Protein AF-A0A2W7NQ55-F1 (afdb_monomer)

pLDDT: mean 85.16, std 18.95, range [34.12, 98.5]

Solvent-accessible surface area (backbone atoms only — not comparable to full-atom values): 11658 Å² total; per-residue (Å²): 137,84,84,81,78,81,74,78,77,77,73,71,72,62,49,57,79,70,36,61,69,56,61,74,74,40,52,75,67,43,48,52,43,50,48,52,55,37,53,57,41,52,52,53,32,25,71,75,51,74,37,85,54,64,45,59,11,50,42,56,38,24,41,53,53,39,53,24,52,75,69,72,51,73,77,60,85,46,53,62,71,58,46,60,59,54,53,72,76,41,58,69,66,53,48,43,27,46,29,41,82,45,73,43,85,91,71,83,42,76,44,69,44,56,25,83,87,14,58,50,51,51,49,38,44,60,52,16,78,81,34,68,68,39,32,51,51,40,53,50,26,65,75,68,65,38,76,61,54,70,61,51,34,46,49,54,42,73,36,88,82,66,55,48,74,38,50,72,50,39,52,53,48,36,53,45,50,70,55,43,63,70,78,78,81,68,77,76,79,88,71,83,78,75,80,80,85,128

Sequence (198 aa):
MITMINTLGCTDHNTFKNDETLNEIFTPNEIHDISTLIDYTDDIVKSKTNQKDINHAYHVYFDILKDSMLANNYIIPISNKMKFNFLKSIDKNTIKEFWHIHHSKNINNEELILNRNGKFLNYIKEIGKSDSIFNDFYHFTIDMGDIYKAGLIIYFSNNDKINFNLAQNRILAMVCIFSISEEIKGQIIESITIPSNH

Secondary structure (DSSP, 8-state):
------------THHHHT-HHHHHHS-HHHHHHHHHHHHHHHHHHHHHH--SSHHHHHHHHHHHHHHHHHTT----SS-HHHHHHHHTTS-HHHHHTTEEEEEETTTTEEEEEE-TTSHHHHHHHHHHTT-HHHHHHHHHHHHHSS--HHHHHHHHHH-TT--TTSHHHHHHHHHHHHH-------------------

Structure (mmCIF, N/CA/C/O backbone):
data_AF-A0A2W7NQ55-F1
#
_entry.id   AF-A0A2W7NQ55-F1
#
loop_
_atom_site.group_PDB
_atom_site.id
_atom_site.type_symbol
_atom_site.label_atom_id
_atom_site.label_alt_id
_atom_site.label_comp_id
_atom_site.label_asym_id
_atom_site.label_entity_id
_atom_site.label_seq_id
_atom_site.pdbx_PDB_ins_code
_atom_site.Cartn_x
_atom_site.Cartn_y
_atom_site.Cartn_z
_atom_site.occupancy
_atom_site.B_iso_or_equiv
_atom_site.auth_seq_id
_atom_site.auth_comp_id
_atom_site.auth_asym_id
_atom_site.auth_atom_id
_atom_site.pdbx_PDB_model_num
ATOM 1 N N . MET A 1 1 ? -23.441 0.899 -37.283 1.00 37.22 1 MET A N 1
ATOM 2 C CA . MET A 1 1 ? -22.948 1.754 -36.185 1.00 37.22 1 MET A CA 1
ATOM 3 C C . MET A 1 1 ? -23.028 0.906 -34.925 1.00 37.22 1 MET A C 1
ATOM 5 O O . MET A 1 1 ? -24.130 0.647 -34.467 1.00 37.22 1 MET A O 1
ATOM 9 N N . ILE A 1 2 ? -21.911 0.309 -34.501 1.00 36.62 2 ILE A N 1
ATOM 10 C CA . ILE A 1 2 ? -21.875 -0.615 -33.356 1.00 36.62 2 ILE A CA 1
ATOM 11 C C . ILE A 1 2 ? -21.480 0.205 -32.133 1.00 36.62 2 ILE A C 1
ATOM 13 O O . ILE A 1 2 ? -20.377 0.743 -32.079 1.00 36.62 2 ILE A O 1
ATOM 17 N N . THR A 1 3 ? -22.398 0.329 -31.183 1.00 34.12 3 THR A N 1
ATOM 18 C CA . THR A 1 3 ? -22.163 0.990 -29.901 1.00 34.12 3 THR A CA 1
ATOM 19 C C . THR A 1 3 ? -21.385 0.026 -29.004 1.00 34.12 3 THR A C 1
ATOM 21 O O . THR A 1 3 ? -21.940 -0.972 -28.549 1.00 34.12 3 THR A O 1
ATOM 24 N N . MET A 1 4 ? -20.095 0.287 -28.771 1.00 42.88 4 MET A N 1
ATOM 25 C CA . MET A 1 4 ? -19.348 -0.387 -27.706 1.00 42.88 4 MET A CA 1
ATOM 26 C C . MET A 1 4 ? -19.817 0.163 -26.360 1.00 42.88 4 MET A C 1
ATOM 28 O O . MET A 1 4 ? -19.600 1.330 -26.040 1.00 42.88 4 MET A O 1
ATOM 32 N N . ILE A 1 5 ? -20.476 -0.689 -25.583 1.00 46.66 5 ILE A N 1
ATOM 33 C CA . ILE A 1 5 ? -20.775 -0.439 -24.178 1.00 46.66 5 ILE A CA 1
ATOM 34 C C . ILE A 1 5 ? -19.490 -0.750 -23.408 1.00 46.66 5 ILE A C 1
ATOM 36 O O . ILE A 1 5 ? -19.135 -1.913 -23.229 1.00 46.66 5 ILE A O 1
ATOM 40 N N . ASN A 1 6 ? -18.777 0.295 -22.985 1.00 39.91 6 ASN A N 1
ATOM 41 C CA . ASN A 1 6 ? -17.721 0.171 -21.986 1.00 39.91 6 ASN A CA 1
ATOM 42 C C . ASN A 1 6 ? -18.386 -0.156 -20.647 1.00 39.91 6 ASN A C 1
ATOM 44 O O . ASN A 1 6 ? -18.923 0.723 -19.974 1.00 39.91 6 ASN A O 1
ATOM 48 N N . THR A 1 7 ? -18.381 -1.430 -20.270 1.00 37.66 7 THR A N 1
ATOM 49 C CA . THR A 1 7 ? -18.672 -1.834 -18.897 1.00 37.66 7 THR A CA 1
ATOM 50 C C . THR A 1 7 ? -17.499 -1.398 -18.027 1.00 37.66 7 THR A C 1
ATOM 52 O O . THR A 1 7 ? -16.442 -2.028 -18.049 1.00 37.66 7 THR A O 1
ATOM 55 N N . LEU A 1 8 ? -17.689 -0.307 -17.282 1.00 46.56 8 LEU A N 1
ATOM 56 C CA . LEU A 1 8 ? -16.946 -0.031 -16.055 1.00 46.56 8 LEU A CA 1
ATOM 57 C C . LEU A 1 8 ? -17.023 -1.300 -15.202 1.00 46.56 8 LEU A C 1
ATOM 59 O O . LEU A 1 8 ? -18.105 -1.690 -14.764 1.00 46.56 8 LEU A O 1
ATOM 63 N N . GLY A 1 9 ? -15.901 -2.001 -15.059 1.00 35.94 9 GLY A N 1
ATOM 64 C CA . GLY A 1 9 ? -15.821 -3.130 -14.149 1.00 35.94 9 GLY A CA 1
ATOM 65 C C . GLY A 1 9 ? -16.026 -2.598 -12.741 1.00 35.94 9 GLY A C 1
ATOM 66 O O . GLY A 1 9 ? -15.184 -1.858 -12.249 1.00 35.94 9 GLY A O 1
ATOM 67 N N . CYS A 1 10 ? -17.147 -2.941 -12.111 1.00 36.81 10 CYS A N 1
ATOM 68 C CA . CYS A 1 10 ? -17.293 -2.777 -10.675 1.00 36.81 10 CYS A CA 1
ATOM 69 C C . CYS A 1 10 ? -16.218 -3.633 -10.001 1.00 36.81 10 CYS A C 1
ATOM 71 O O . CYS A 1 10 ? -16.309 -4.862 -10.011 1.00 36.81 10 CYS A O 1
ATOM 73 N N . THR A 1 11 ? -15.196 -2.995 -9.438 1.00 47.81 11 THR A N 1
ATOM 74 C CA . THR A 1 11 ? -14.368 -3.622 -8.412 1.00 47.81 11 THR A CA 1
ATOM 75 C C . THR A 1 11 ? -15.292 -3.960 -7.244 1.00 47.81 11 THR A C 1
ATOM 77 O O . THR A 1 11 ? -16.165 -3.172 -6.875 1.00 47.81 11 THR A O 1
ATOM 80 N N . ASP A 1 12 ? -15.177 -5.172 -6.714 1.00 48.94 12 ASP A N 1
ATOM 81 C CA . ASP A 1 12 ? -16.072 -5.691 -5.684 1.00 48.94 12 ASP A CA 1
ATOM 82 C C . ASP A 1 12 ? -15.835 -4.921 -4.366 1.00 48.94 12 ASP A C 1
ATOM 84 O O . ASP A 1 12 ? -15.018 -5.309 -3.531 1.00 48.94 12 ASP A O 1
ATOM 88 N N . HIS A 1 13 ? -16.534 -3.792 -4.172 1.00 49.88 13 HIS A N 1
ATOM 89 C CA . HIS A 1 13 ? -16.482 -2.955 -2.956 1.00 49.88 13 HIS A CA 1
ATOM 90 C C . HIS A 1 13 ? -16.817 -3.731 -1.663 1.00 49.88 13 HIS A C 1
ATOM 92 O O . HIS A 1 13 ? -16.694 -3.199 -0.558 1.00 49.88 13 HIS A O 1
ATOM 98 N N . ASN A 1 14 ? -17.239 -4.992 -1.774 1.00 54.53 14 ASN A N 1
ATOM 99 C CA . ASN A 1 14 ? -17.484 -5.887 -0.651 1.00 54.53 14 ASN A CA 1
ATOM 100 C C . ASN A 1 14 ? -16.209 -6.307 0.094 1.00 54.53 14 ASN A C 1
ATOM 102 O O . ASN A 1 14 ? -16.312 -6.690 1.257 1.00 54.53 14 ASN A O 1
ATOM 106 N N . THR A 1 15 ? -15.018 -6.206 -0.513 1.00 60.41 15 THR A N 1
ATOM 107 C CA . THR A 1 15 ? -13.761 -6.591 0.158 1.00 60.41 15 THR A CA 1
ATOM 108 C C . THR A 1 15 ? -13.507 -5.787 1.442 1.00 60.41 15 THR A C 1
ATOM 110 O O . THR A 1 15 ? -13.015 -6.347 2.415 1.00 60.41 15 THR A O 1
ATOM 113 N N . PHE A 1 16 ? -13.883 -4.505 1.481 1.00 66.94 16 PHE A N 1
ATOM 114 C CA . P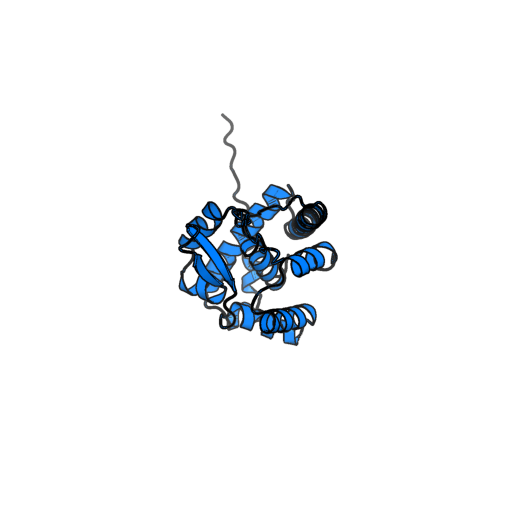HE A 1 16 ? -13.602 -3.611 2.618 1.00 66.94 16 PHE A CA 1
ATOM 115 C C . PHE A 1 16 ? -14.709 -3.591 3.671 1.00 66.94 16 PHE A C 1
ATOM 117 O O . PHE A 1 16 ? -14.446 -3.366 4.849 1.00 66.94 16 PHE A O 1
ATOM 124 N N . LYS A 1 17 ? -15.953 -3.875 3.269 1.00 61.47 17 LYS A N 1
ATOM 125 C CA . LYS A 1 17 ? -17.086 -3.946 4.203 1.00 61.47 17 LYS A CA 1
ATOM 126 C C . LYS A 1 17 ? -16.945 -5.062 5.235 1.00 61.47 17 LYS A C 1
ATOM 128 O O . LYS A 1 17 ? -17.553 -4.967 6.291 1.00 61.47 17 LYS A O 1
ATOM 133 N N . ASN A 1 18 ? -16.154 -6.086 4.927 1.00 73.06 18 ASN A N 1
ATOM 134 C CA . ASN A 1 18 ? -15.992 -7.258 5.779 1.00 73.06 18 ASN A CA 1
ATOM 135 C C . ASN A 1 18 ? -14.707 -7.223 6.624 1.00 73.06 18 ASN A C 1
ATOM 137 O O . ASN A 1 18 ? -14.464 -8.164 7.372 1.00 73.06 18 ASN A O 1
ATOM 141 N N . ASP A 1 19 ? -13.875 -6.181 6.506 1.00 85.88 19 ASP A N 1
ATOM 142 C CA . ASP A 1 19 ? -12.695 -6.016 7.361 1.00 85.88 19 ASP A CA 1
ATOM 143 C C . ASP A 1 19 ? -13.107 -5.321 8.666 1.00 85.88 19 ASP A C 1
ATOM 145 O O . ASP A 1 19 ? -13.301 -4.106 8.708 1.00 85.88 19 ASP A O 1
ATOM 149 N N . GLU A 1 20 ? -13.317 -6.103 9.725 1.00 90.31 20 GLU A N 1
ATOM 150 C CA . GLU A 1 20 ? -13.784 -5.596 11.023 1.00 90.31 20 GLU A CA 1
ATOM 151 C C . GLU A 1 20 ? -12.822 -4.550 11.602 1.00 90.31 20 GLU A C 1
ATOM 153 O O . GLU A 1 20 ? -13.253 -3.454 11.959 1.00 90.31 20 GLU A O 1
ATOM 158 N N . THR A 1 21 ? -11.514 -4.824 11.586 1.00 94.12 21 THR A N 1
ATOM 159 C CA . THR A 1 21 ? -10.480 -3.915 12.100 1.00 94.12 21 THR A CA 1
ATOM 160 C C . THR A 1 21 ? -10.485 -2.573 11.364 1.00 94.12 21 THR A C 1
ATOM 162 O O . THR A 1 21 ? -10.341 -1.515 11.979 1.00 94.12 21 THR A O 1
ATOM 165 N N . LEU A 1 22 ? -10.673 -2.586 10.041 1.00 94.06 22 LEU A N 1
ATOM 166 C CA . LEU A 1 22 ? -10.773 -1.368 9.238 1.00 94.06 22 LEU A CA 1
ATOM 167 C C . LEU A 1 22 ? -12.004 -0.546 9.642 1.00 94.06 22 LEU A C 1
ATOM 169 O O . LEU A 1 22 ? -11.891 0.668 9.819 1.00 94.06 22 LEU A O 1
ATOM 173 N N . ASN A 1 23 ? -13.152 -1.206 9.819 1.00 93.31 23 ASN A N 1
ATOM 174 C CA . ASN A 1 23 ? -14.418 -0.571 10.199 1.00 93.31 23 ASN A CA 1
ATOM 175 C C . ASN A 1 23 ? -14.428 -0.033 11.640 1.00 93.31 23 ASN A C 1
ATOM 177 O O . ASN A 1 23 ? -15.158 0.912 11.931 1.00 93.31 23 ASN A O 1
ATOM 181 N N . GLU A 1 24 ? -13.627 -0.605 12.540 1.00 95.81 24 GLU A N 1
ATOM 182 C CA . GLU A 1 24 ? -13.470 -0.108 13.913 1.00 95.81 24 GLU A CA 1
ATOM 183 C C . GLU A 1 24 ? -12.582 1.139 13.996 1.00 95.81 24 GLU A C 1
ATOM 185 O O . GLU A 1 24 ? -12.797 2.011 14.841 1.00 95.81 24 GLU A O 1
ATOM 190 N N . ILE A 1 25 ? -11.571 1.231 13.131 1.00 97.25 25 ILE A N 1
ATOM 191 C CA . ILE A 1 25 ? -10.547 2.281 13.199 1.00 97.25 25 ILE A CA 1
ATOM 192 C C . ILE A 1 25 ? -10.918 3.495 12.347 1.00 97.25 25 ILE A C 1
ATOM 194 O O . ILE A 1 25 ? -10.682 4.639 12.757 1.00 97.25 25 ILE A O 1
ATOM 198 N N . PHE A 1 26 ? -11.476 3.264 11.161 1.00 96.88 26 PHE A N 1
ATOM 199 C CA . PHE A 1 26 ? -11.791 4.310 10.198 1.00 96.88 26 PHE A CA 1
ATOM 200 C C . PHE A 1 26 ? -13.290 4.589 10.143 1.00 96.88 26 PHE A C 1
ATOM 202 O O . PHE A 1 26 ? -14.138 3.709 10.245 1.00 96.88 26 PHE A O 1
ATOM 209 N N . THR A 1 27 ? -13.626 5.857 9.952 1.00 96.44 27 THR A N 1
ATOM 210 C CA . THR A 1 27 ? -15.000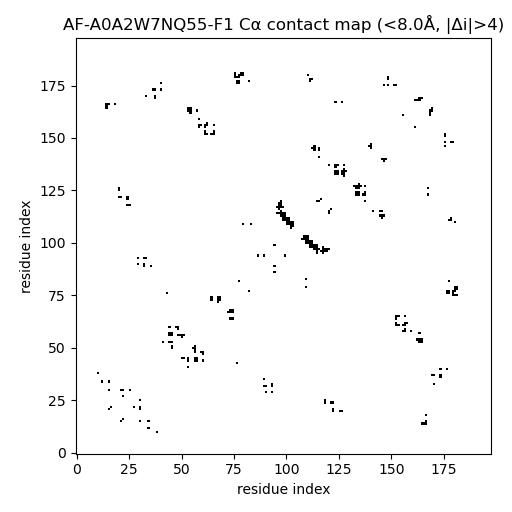 6.291 9.715 1.00 96.44 27 THR A CA 1
ATOM 211 C C . THR A 1 27 ? -15.473 5.844 8.328 1.00 96.44 27 THR A C 1
ATOM 213 O O . THR A 1 27 ? -14.655 5.667 7.425 1.00 96.44 27 THR A O 1
ATOM 216 N N . PRO A 1 28 ? -16.792 5.749 8.087 1.00 94.81 28 PRO A N 1
ATOM 217 C CA . PRO A 1 28 ? -17.316 5.378 6.771 1.00 94.81 28 PRO A CA 1
ATOM 218 C C . PRO A 1 28 ? -16.811 6.258 5.614 1.00 94.81 28 PRO A C 1
ATOM 220 O O . PRO A 1 28 ? -16.572 5.750 4.521 1.00 94.81 28 PRO A O 1
ATOM 223 N N . ASN A 1 29 ? -16.609 7.559 5.856 1.00 95.94 29 ASN A N 1
ATOM 224 C CA . ASN A 1 29 ? -16.058 8.473 4.852 1.00 95.94 29 ASN A CA 1
ATOM 225 C C . ASN A 1 29 ? -14.582 8.169 4.563 1.00 95.94 29 ASN A C 1
ATOM 227 O O . ASN A 1 29 ? -14.191 8.104 3.403 1.00 95.94 29 ASN A O 1
ATOM 231 N N . GLU A 1 30 ? -13.778 7.915 5.600 1.00 97.25 30 GLU A N 1
ATOM 232 C CA . GLU A 1 30 ? -12.379 7.511 5.418 1.00 97.25 30 GLU A CA 1
ATOM 233 C C . GLU A 1 30 ? -12.281 6.170 4.677 1.00 97.25 30 GLU A C 1
ATOM 235 O O . GLU A 1 30 ? -11.424 6.009 3.818 1.00 97.25 30 GLU A O 1
ATOM 240 N N . ILE A 1 31 ? -13.178 5.216 4.944 1.00 96.19 31 ILE A N 1
ATOM 241 C CA . ILE A 1 31 ? -13.213 3.924 4.237 1.00 96.19 31 ILE A CA 1
ATOM 242 C C . ILE A 1 31 ? -13.551 4.110 2.755 1.00 96.19 31 ILE A C 1
ATOM 244 O O . ILE A 1 31 ? -12.959 3.447 1.901 1.00 96.19 31 ILE A O 1
ATOM 248 N N . HIS A 1 32 ? -14.470 5.020 2.426 1.00 95.50 32 HIS A N 1
ATOM 249 C CA . HIS A 1 32 ? -14.762 5.367 1.035 1.00 95.50 32 HIS A CA 1
ATOM 250 C C . HIS A 1 32 ? -13.535 5.958 0.323 1.00 95.50 32 HIS A C 1
ATOM 252 O O . HIS A 1 32 ? -13.189 5.538 -0.786 1.00 95.50 32 HIS A O 1
ATOM 258 N N . ASP A 1 33 ? -12.835 6.874 0.984 1.00 97.44 33 ASP A N 1
ATOM 259 C CA . ASP A 1 33 ? -11.598 7.464 0.476 1.00 97.44 33 ASP A CA 1
ATOM 260 C C . ASP A 1 33 ? -10.482 6.418 0.312 1.00 97.44 33 ASP A C 1
ATOM 262 O O . ASP A 1 33 ? -9.794 6.399 -0.708 1.00 97.44 33 ASP A O 1
ATOM 266 N N . ILE A 1 34 ? -10.329 5.499 1.271 1.00 97.56 34 ILE A N 1
ATOM 267 C CA . ILE A 1 34 ? -9.378 4.378 1.200 1.00 97.56 34 ILE A CA 1
ATOM 268 C C . ILE A 1 34 ? -9.708 3.463 0.020 1.00 97.56 34 ILE A C 1
ATOM 270 O O . ILE A 1 34 ? -8.799 3.078 -0.714 1.00 97.56 34 ILE A O 1
ATOM 274 N N . SER A 1 35 ? -10.988 3.155 -0.211 1.00 96.06 35 SER A N 1
ATOM 275 C CA . SER A 1 35 ? -11.404 2.407 -1.404 1.00 96.06 35 SER A CA 1
ATOM 276 C C . SER A 1 35 ? -10.972 3.136 -2.672 1.00 96.06 35 SER A C 1
ATOM 278 O O . SER A 1 35 ? -10.403 2.511 -3.556 1.00 96.06 35 SER A O 1
ATOM 280 N N . THR A 1 36 ? -11.147 4.458 -2.729 1.00 97.31 36 THR A N 1
ATOM 281 C CA . THR A 1 36 ? -10.749 5.276 -3.886 1.00 97.31 36 THR A CA 1
ATOM 282 C C . THR A 1 36 ? -9.229 5.260 -4.110 1.00 97.31 36 THR A C 1
ATOM 284 O O . THR A 1 36 ? -8.770 5.146 -5.247 1.00 97.31 36 THR A O 1
ATOM 287 N N . LEU A 1 37 ? -8.425 5.325 -3.039 1.00 97.88 37 LEU A N 1
ATOM 288 C CA . LEU A 1 37 ? -6.961 5.181 -3.100 1.00 97.88 37 LEU A CA 1
ATOM 289 C C . LEU A 1 37 ? -6.541 3.807 -3.652 1.00 97.88 37 LEU A C 1
ATOM 291 O O . LEU A 1 37 ? -5.588 3.708 -4.433 1.00 97.88 37 LEU A O 1
ATOM 295 N N . ILE A 1 38 ? -7.241 2.747 -3.246 1.00 96.81 38 ILE A N 1
ATOM 296 C CA . ILE A 1 38 ? -6.965 1.384 -3.704 1.00 96.81 38 ILE A CA 1
ATOM 297 C C . ILE A 1 38 ? -7.403 1.202 -5.149 1.00 96.81 38 ILE A C 1
ATOM 299 O O . ILE A 1 38 ? -6.605 0.705 -5.928 1.00 96.81 38 ILE A O 1
ATOM 303 N N . ASP A 1 39 ? -8.592 1.661 -5.538 1.00 96.81 39 ASP A N 1
ATOM 304 C CA . ASP A 1 39 ? -9.076 1.572 -6.921 1.00 96.81 39 ASP A CA 1
ATOM 305 C C . ASP A 1 39 ? -8.092 2.252 -7.891 1.00 96.81 39 ASP A C 1
ATOM 307 O O . ASP A 1 39 ? -7.724 1.683 -8.920 1.00 96.81 39 ASP A O 1
ATOM 311 N N . TYR A 1 40 ? -7.555 3.418 -7.514 1.00 97.75 40 TYR A N 1
ATOM 312 C CA . TYR A 1 40 ? -6.501 4.086 -8.282 1.00 97.75 40 TYR A CA 1
ATOM 313 C C . TYR A 1 40 ? -5.223 3.240 -8.403 1.00 97.75 40 TYR A C 1
ATOM 315 O O . TYR A 1 40 ? -4.594 3.192 -9.461 1.00 97.75 40 TYR A O 1
ATOM 323 N N . THR A 1 41 ? -4.839 2.550 -7.327 1.00 97.88 41 THR A N 1
ATOM 324 C CA . THR A 1 41 ? -3.680 1.644 -7.313 1.00 97.88 41 THR A CA 1
ATOM 325 C C . THR A 1 41 ? -3.932 0.401 -8.166 1.00 97.88 41 THR A C 1
ATOM 327 O O . THR A 1 41 ? -3.068 0.014 -8.955 1.00 97.88 41 THR A O 1
ATOM 330 N N . ASP A 1 42 ? -5.120 -0.190 -8.066 1.00 97.62 42 ASP A N 1
ATOM 331 C CA . ASP A 1 42 ? -5.550 -1.353 -8.837 1.00 97.62 42 ASP A CA 1
ATOM 332 C C . ASP A 1 42 ? -5.511 -1.052 -10.340 1.00 97.62 42 ASP A C 1
ATOM 334 O O . ASP A 1 42 ? -5.040 -1.883 -11.120 1.00 97.62 42 ASP A O 1
ATOM 338 N N . ASP A 1 43 ? -5.931 0.144 -10.758 1.00 97.06 43 ASP A N 1
ATOM 339 C CA . ASP A 1 43 ? -5.863 0.584 -12.155 1.00 97.06 43 ASP A CA 1
ATOM 340 C C . ASP A 1 43 ? -4.417 0.684 -12.665 1.00 97.06 43 ASP A C 1
ATOM 342 O O . ASP A 1 43 ? -4.103 0.253 -13.783 1.00 97.06 43 ASP A O 1
ATOM 346 N N . ILE A 1 44 ? -3.494 1.196 -11.846 1.00 97.06 44 ILE A N 1
ATOM 347 C CA . ILE A 1 44 ? -2.061 1.241 -12.180 1.00 97.06 44 ILE A CA 1
ATOM 348 C C . ILE A 1 44 ? -1.509 -0.176 -12.326 1.00 97.06 44 ILE A C 1
ATOM 350 O O . ILE A 1 44 ? -0.873 -0.499 -13.330 1.00 97.06 44 ILE A O 1
ATOM 354 N N . VAL A 1 45 ? -1.786 -1.039 -11.354 1.00 98.06 45 VAL A N 1
ATOM 355 C CA . VAL A 1 45 ? -1.305 -2.423 -11.315 1.00 98.06 45 VAL A CA 1
ATOM 356 C C . VAL A 1 45 ? -1.834 -3.220 -12.510 1.00 98.06 45 VAL A C 1
ATOM 358 O O . VAL A 1 45 ? -1.055 -3.846 -13.234 1.00 98.06 45 VAL A O 1
ATOM 361 N N . LYS A 1 46 ? -3.138 -3.147 -12.798 1.00 97.50 46 LYS A N 1
ATOM 362 C CA . LYS A 1 46 ? -3.751 -3.816 -13.957 1.00 97.50 46 LYS A CA 1
ATOM 363 C C . LYS A 1 46 ? -3.217 -3.273 -15.278 1.00 97.50 46 LYS A C 1
ATOM 365 O O . LYS A 1 46 ? -2.877 -4.059 -16.158 1.00 97.50 46 LYS A O 1
ATOM 370 N N . SER A 1 47 ? -3.096 -1.951 -15.425 1.00 96.12 47 SER A N 1
ATOM 371 C CA . SER A 1 47 ? -2.601 -1.347 -16.673 1.00 96.12 47 SER A CA 1
ATOM 372 C C . SER A 1 47 ? -1.143 -1.700 -16.972 1.00 96.12 47 SER A C 1
ATOM 374 O O . SER A 1 47 ? -0.767 -1.828 -18.136 1.00 96.12 47 SER A O 1
ATOM 376 N N . LYS A 1 48 ? -0.315 -1.894 -15.940 1.00 96.44 48 LYS A N 1
ATOM 377 C CA . LYS A 1 48 ? 1.099 -2.264 -16.094 1.00 96.44 48 LYS A CA 1
ATOM 378 C C . LYS A 1 48 ? 1.317 -3.746 -16.362 1.00 96.44 48 LYS A C 1
ATOM 380 O O . LYS A 1 48 ? 2.304 -4.098 -17.001 1.00 96.44 48 LYS A O 1
ATOM 385 N N . THR A 1 49 ? 0.412 -4.598 -15.898 1.00 97.25 49 THR A N 1
ATOM 386 C CA . THR A 1 49 ? 0.556 -6.058 -15.994 1.00 97.25 49 THR A CA 1
ATOM 387 C C . THR A 1 49 ? -0.325 -6.691 -17.066 1.00 97.25 49 THR A C 1
ATOM 389 O O . THR A 1 49 ? -0.098 -7.840 -17.437 1.00 97.25 49 THR A O 1
ATOM 392 N N . ASN A 1 50 ? -1.325 -5.962 -17.575 1.00 95.19 50 ASN A N 1
ATOM 393 C CA . ASN A 1 50 ? -2.391 -6.465 -18.448 1.00 95.19 50 ASN A CA 1
ATOM 394 C C . ASN A 1 50 ? -3.169 -7.657 -17.856 1.00 95.19 50 ASN A C 1
ATOM 396 O O . ASN A 1 50 ? -3.805 -8.416 -18.592 1.00 95.19 50 ASN A O 1
ATOM 400 N N . GLN A 1 51 ? -3.141 -7.823 -16.531 1.00 95.94 51 GLN A N 1
ATOM 401 C CA . GLN A 1 51 ? -3.854 -8.891 -15.837 1.00 95.94 51 GLN A CA 1
ATOM 402 C C . GLN A 1 51 ? -5.272 -8.454 -15.465 1.00 95.94 51 GLN A C 1
ATOM 404 O O . GLN A 1 51 ? -5.511 -7.317 -15.059 1.00 95.94 51 GLN A O 1
ATOM 409 N N . LYS A 1 52 ? -6.232 -9.376 -15.602 1.00 91.94 52 LYS A N 1
ATOM 410 C CA . LYS A 1 52 ? -7.634 -9.141 -15.212 1.00 91.94 52 LYS A CA 1
ATOM 411 C C . LYS A 1 52 ? -7.884 -9.445 -13.739 1.00 91.94 52 LYS A C 1
ATOM 413 O O . LYS A 1 52 ? -8.611 -8.705 -13.081 1.00 91.94 52 LYS A O 1
ATOM 418 N N . ASP A 1 53 ? -7.307 -10.540 -13.251 1.00 95.81 53 ASP A N 1
ATOM 419 C CA . ASP A 1 53 ? -7.385 -10.927 -11.846 1.00 95.81 53 ASP A CA 1
ATOM 420 C C . ASP A 1 53 ? -6.479 -10.018 -11.016 1.00 95.81 53 ASP A C 1
ATOM 422 O O . ASP A 1 53 ? -5.277 -9.950 -11.268 1.00 95.81 53 ASP A O 1
ATOM 426 N N . ILE A 1 54 ? -7.052 -9.305 -10.044 1.00 95.56 54 ILE A N 1
ATOM 427 C CA . ILE A 1 54 ? -6.303 -8.312 -9.266 1.00 95.56 54 ILE A CA 1
ATOM 428 C C . ILE A 1 54 ? -5.237 -8.964 -8.387 1.00 95.56 54 ILE A C 1
ATOM 430 O O . ILE A 1 54 ? -4.149 -8.416 -8.240 1.00 95.56 54 ILE A O 1
ATOM 434 N N . ASN A 1 55 ? -5.510 -10.157 -7.852 1.00 96.94 55 ASN A N 1
ATOM 435 C CA . ASN A 1 55 ? -4.546 -10.854 -7.015 1.00 96.94 55 ASN A CA 1
ATOM 436 C C . ASN A 1 55 ? -3.289 -11.218 -7.806 1.00 96.94 55 ASN A C 1
ATOM 438 O O . ASN A 1 55 ? -2.178 -10.893 -7.394 1.00 96.94 55 ASN A O 1
ATOM 442 N N . HIS A 1 56 ? -3.467 -11.813 -8.981 1.00 97.50 56 HIS A N 1
ATOM 443 C CA . HIS A 1 56 ? -2.370 -12.111 -9.887 1.00 97.50 56 HIS A CA 1
ATOM 444 C C . HIS A 1 56 ? -1.688 -10.841 -10.416 1.00 97.50 56 HIS A C 1
ATOM 446 O O . HIS A 1 56 ? -0.464 -10.811 -10.528 1.00 97.50 56 HIS A O 1
ATOM 452 N N . ALA A 1 57 ? -2.450 -9.777 -10.690 1.00 98.25 57 ALA A N 1
ATOM 453 C CA . ALA A 1 57 ? -1.901 -8.503 -11.144 1.00 98.25 57 ALA A CA 1
ATOM 454 C C . ALA A 1 57 ? -0.897 -7.915 -10.141 1.00 98.25 57 ALA A C 1
ATOM 456 O O . ALA A 1 57 ? 0.181 -7.496 -10.549 1.00 98.25 57 ALA A O 1
ATOM 457 N N . TYR A 1 58 ? -1.201 -7.923 -8.839 1.00 98.50 58 TYR A N 1
ATOM 458 C CA . TYR A 1 58 ? -0.264 -7.436 -7.821 1.00 98.50 58 TYR A CA 1
ATOM 459 C C . TYR A 1 58 ? 1.021 -8.263 -7.755 1.00 98.50 58 TYR A C 1
ATOM 461 O O . TYR A 1 58 ? 2.097 -7.671 -7.718 1.00 98.50 58 TYR A O 1
ATOM 469 N N . HIS A 1 59 ? 0.931 -9.597 -7.797 1.00 98.44 59 HIS A N 1
ATOM 470 C CA . HIS A 1 59 ? 2.115 -10.471 -7.815 1.00 98.44 59 HIS A CA 1
ATOM 471 C C . HIS A 1 59 ? 3.041 -10.139 -8.990 1.00 98.44 59 HIS A C 1
ATOM 473 O O . HIS A 1 59 ? 4.199 -9.780 -8.788 1.00 98.44 59 HIS A O 1
ATOM 479 N N . VAL A 1 60 ? 2.490 -10.114 -10.209 1.00 98.19 60 VAL A N 1
ATOM 480 C CA . VAL A 1 60 ? 3.250 -9.756 -11.420 1.00 98.19 60 VAL A CA 1
ATOM 481 C C . VAL A 1 60 ? 3.817 -8.336 -11.324 1.00 98.19 60 VAL A C 1
ATOM 483 O O . VAL A 1 60 ? 4.930 -8.068 -11.772 1.00 98.19 60 VAL A O 1
ATOM 486 N N . TYR A 1 61 ? 3.068 -7.399 -10.745 1.00 98.38 61 TYR A N 1
ATOM 487 C CA . TYR A 1 61 ? 3.514 -6.018 -10.622 1.00 98.38 61 TYR A CA 1
ATOM 488 C C . TYR A 1 61 ? 4.688 -5.862 -9.653 1.00 98.38 61 TYR A C 1
ATOM 490 O O . TYR A 1 61 ? 5.642 -5.147 -9.959 1.00 98.38 61 TYR A O 1
ATOM 498 N N . PHE A 1 62 ? 4.652 -6.537 -8.503 1.00 98.31 62 PHE A N 1
ATOM 499 C CA . PHE A 1 62 ? 5.762 -6.500 -7.555 1.00 98.31 62 PHE A CA 1
ATOM 500 C C . PHE A 1 62 ? 7.004 -7.226 -8.081 1.00 98.31 62 PHE A C 1
ATOM 502 O O . PHE A 1 62 ? 8.108 -6.750 -7.814 1.00 98.31 62 PHE A O 1
ATOM 509 N N . ASP A 1 63 ? 6.852 -8.275 -8.895 1.00 97.94 63 ASP A N 1
ATOM 510 C CA . ASP A 1 63 ? 7.969 -8.870 -9.646 1.00 97.94 63 ASP A CA 1
ATOM 511 C C . ASP A 1 63 ? 8.623 -7.855 -10.585 1.00 97.94 63 ASP A C 1
ATOM 513 O O . ASP A 1 63 ? 9.837 -7.659 -10.533 1.00 97.94 63 ASP A O 1
ATOM 517 N N . ILE A 1 64 ? 7.819 -7.127 -11.368 1.00 97.31 64 ILE A N 1
ATOM 518 C CA . ILE A 1 64 ? 8.317 -6.058 -12.246 1.00 97.31 64 ILE A CA 1
ATOM 519 C C . ILE A 1 64 ? 9.071 -4.997 -11.437 1.00 97.31 64 ILE A C 1
ATOM 521 O O . ILE A 1 64 ? 10.165 -4.593 -11.830 1.00 97.31 64 ILE A O 1
ATOM 525 N N . LEU A 1 65 ? 8.517 -4.540 -10.306 1.00 96.88 65 LEU A N 1
ATOM 526 C CA . LEU A 1 65 ? 9.179 -3.546 -9.454 1.00 96.88 65 LEU A CA 1
ATOM 527 C C . LEU A 1 65 ? 10.503 -4.064 -8.883 1.00 96.88 65 LEU A C 1
ATOM 529 O O . LEU A 1 65 ? 11.489 -3.323 -8.883 1.00 96.88 65 LEU A O 1
ATOM 533 N N . LYS A 1 66 ? 10.540 -5.317 -8.414 1.00 96.75 66 LYS A N 1
ATOM 534 C CA . LYS A 1 66 ? 11.753 -5.961 -7.897 1.00 96.75 66 LYS A CA 1
ATOM 535 C C . LYS A 1 66 ? 12.823 -6.035 -8.980 1.00 96.75 66 LYS A C 1
ATOM 537 O O . LYS A 1 66 ? 13.940 -5.574 -8.753 1.00 96.75 66 LYS A O 1
ATOM 542 N N . ASP A 1 67 ? 12.484 -6.561 -10.150 1.00 96.56 67 ASP A N 1
ATOM 543 C CA . ASP A 1 67 ? 13.431 -6.745 -11.250 1.00 96.56 67 ASP A CA 1
ATOM 544 C C . ASP A 1 67 ? 13.983 -5.402 -11.736 1.00 96.56 67 ASP A C 1
ATOM 546 O O . ASP A 1 67 ? 15.192 -5.253 -11.921 1.00 96.56 6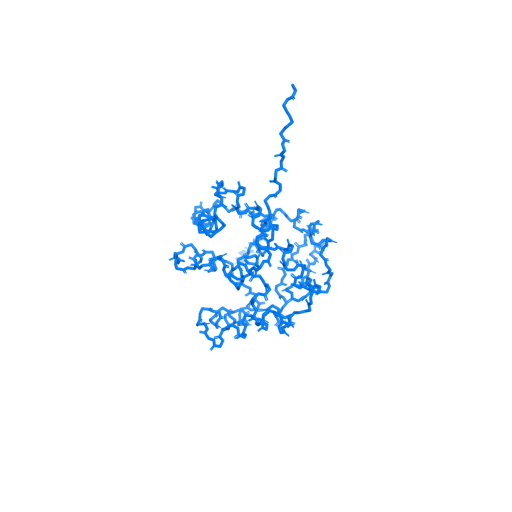7 ASP A O 1
ATOM 550 N N . SER A 1 68 ? 13.126 -4.384 -11.850 1.00 94.25 68 SER A N 1
ATOM 551 C CA . SER A 1 68 ? 13.552 -3.025 -12.191 1.00 94.25 68 SER A CA 1
ATOM 552 C C . SER A 1 68 ? 14.480 -2.415 -11.146 1.00 94.25 68 SER A C 1
ATOM 554 O O . SER A 1 68 ? 15.484 -1.800 -11.506 1.00 94.25 68 SER A O 1
ATOM 556 N N . MET A 1 69 ? 14.179 -2.595 -9.858 1.00 92.44 69 MET A N 1
ATOM 557 C CA . MET A 1 69 ? 15.032 -2.129 -8.765 1.00 92.44 69 MET A CA 1
ATOM 558 C C . MET A 1 69 ? 16.407 -2.812 -8.798 1.00 92.44 69 MET A C 1
ATOM 560 O O . MET A 1 69 ? 17.425 -2.132 -8.696 1.00 92.44 69 MET A O 1
ATOM 564 N N . LEU A 1 70 ? 16.456 -4.134 -8.991 1.00 91.69 70 LEU A N 1
ATOM 565 C CA . LEU A 1 70 ? 17.706 -4.903 -9.051 1.00 91.69 70 LEU A CA 1
ATOM 566 C C . LEU A 1 70 ? 18.529 -4.608 -10.313 1.00 91.69 70 LEU A C 1
ATOM 568 O O . LEU A 1 70 ? 19.757 -4.633 -10.265 1.00 91.69 70 LEU A O 1
ATOM 572 N N . ALA A 1 71 ? 17.868 -4.289 -11.426 1.00 92.50 71 ALA A N 1
ATOM 573 C CA . ALA A 1 71 ? 18.511 -3.893 -12.678 1.00 92.50 71 ALA A CA 1
ATOM 574 C C . ALA A 1 71 ? 18.949 -2.416 -12.711 1.00 92.50 71 ALA A C 1
ATOM 576 O O . ALA A 1 71 ? 19.426 -1.953 -13.746 1.00 92.50 71 ALA A O 1
ATOM 577 N N . ASN A 1 72 ? 18.766 -1.665 -11.616 1.00 85.69 72 ASN A N 1
ATOM 578 C CA . ASN A 1 72 ? 18.989 -0.217 -11.549 1.00 85.69 72 ASN A CA 1
ATOM 579 C C . ASN A 1 72 ? 18.181 0.582 -12.600 1.00 85.69 72 ASN A C 1
ATOM 581 O O . ASN A 1 72 ? 18.573 1.668 -13.021 1.00 85.69 72 ASN A O 1
ATOM 585 N N . ASN A 1 73 ? 17.035 0.035 -13.014 1.00 88.31 73 ASN A N 1
ATOM 586 C CA . ASN A 1 73 ? 16.063 0.631 -13.930 1.00 88.31 73 ASN A CA 1
ATOM 587 C C . ASN A 1 73 ? 14.812 1.026 -13.140 1.00 88.31 73 ASN A C 1
ATOM 589 O O . ASN A 1 73 ? 13.728 0.473 -13.349 1.00 88.31 73 ASN A O 1
ATOM 593 N N . TYR A 1 74 ? 14.987 1.943 -12.187 1.00 84.75 74 TYR A N 1
ATOM 594 C CA . TYR A 1 74 ? 13.954 2.325 -11.229 1.00 84.75 74 TYR A CA 1
ATOM 595 C C . TYR A 1 74 ? 12.655 2.763 -11.923 1.00 84.75 74 TYR A C 1
ATOM 597 O O . TYR A 1 74 ? 12.639 3.692 -12.733 1.00 84.75 74 TYR A O 1
ATOM 605 N N . ILE A 1 75 ? 11.551 2.088 -11.594 1.00 89.56 75 ILE A N 1
ATOM 606 C CA . ILE A 1 75 ? 10.215 2.445 -12.072 1.00 89.56 75 ILE A CA 1
ATOM 607 C C . ILE A 1 75 ? 9.551 3.335 -11.034 1.00 89.56 75 ILE A C 1
ATOM 609 O O . ILE A 1 75 ? 9.461 2.981 -9.862 1.00 89.56 75 ILE A O 1
ATOM 613 N N . ILE A 1 76 ? 9.005 4.453 -11.502 1.00 91.19 76 ILE A N 1
ATOM 614 C CA . ILE A 1 76 ? 8.107 5.305 -10.728 1.00 91.19 76 ILE A CA 1
ATOM 615 C C . ILE A 1 76 ? 6.666 4.904 -11.088 1.00 91.19 76 ILE A C 1
ATOM 617 O O . ILE A 1 76 ? 6.242 5.162 -12.220 1.00 91.19 76 ILE A O 1
ATOM 621 N N . PRO A 1 77 ? 5.900 4.285 -10.168 1.00 92.88 77 PRO A N 1
ATOM 622 C CA . PRO A 1 77 ? 4.517 3.877 -10.412 1.00 92.88 77 PRO A CA 1
ATOM 623 C C . PRO A 1 77 ? 3.614 5.043 -10.803 1.00 92.88 77 PRO A C 1
ATOM 625 O O . PRO A 1 77 ? 2.818 4.945 -11.734 1.00 92.88 77 PRO A O 1
ATOM 628 N N . ILE A 1 78 ? 3.756 6.153 -10.072 1.00 93.81 78 ILE A N 1
ATOM 629 C CA . ILE A 1 78 ? 2.918 7.341 -10.175 1.00 93.81 78 ILE A CA 1
ATOM 630 C C . ILE A 1 78 ? 3.841 8.551 -10.163 1.00 93.81 78 ILE A C 1
ATOM 632 O O . ILE A 1 78 ? 4.515 8.800 -9.162 1.00 93.81 78 ILE A O 1
ATOM 636 N N . SER A 1 79 ? 3.851 9.320 -11.254 1.00 91.94 79 SER A N 1
ATOM 637 C CA . SER A 1 79 ? 4.576 10.596 -11.270 1.00 91.94 79 SER A CA 1
ATOM 638 C C . SER A 1 79 ? 4.090 11.503 -10.137 1.00 91.94 79 SER A C 1
ATOM 640 O O . SER A 1 79 ? 2.896 11.504 -9.816 1.00 91.94 79 SER A O 1
ATOM 642 N N . ASN A 1 80 ? 4.967 12.321 -9.558 1.00 89.75 80 ASN A N 1
ATOM 643 C CA . ASN A 1 80 ? 4.600 13.203 -8.445 1.00 89.75 80 ASN A CA 1
ATOM 644 C C . ASN A 1 80 ? 3.432 14.119 -8.839 1.00 89.75 80 ASN A C 1
ATOM 646 O O . ASN A 1 80 ? 2.464 14.257 -8.093 1.00 89.75 80 ASN A O 1
ATOM 650 N N . LYS A 1 81 ? 3.437 14.644 -10.071 1.00 90.56 81 LYS A N 1
ATOM 651 C CA . LYS A 1 81 ? 2.324 15.444 -10.602 1.00 90.56 81 LYS A CA 1
ATOM 652 C C . LYS A 1 81 ? 0.990 14.693 -10.569 1.00 90.56 81 LYS A C 1
ATOM 654 O O . LYS A 1 81 ? -0.012 15.273 -10.157 1.00 90.56 81 LYS A O 1
ATOM 659 N N . MET A 1 82 ? 0.950 13.440 -11.028 1.00 93.94 82 MET A N 1
ATOM 660 C CA . MET A 1 82 ? -0.280 12.636 -11.011 1.00 93.94 82 MET A CA 1
ATOM 661 C C . MET A 1 82 ? -0.700 12.305 -9.580 1.00 93.94 82 MET A C 1
ATOM 663 O O . MET A 1 82 ? -1.861 12.506 -9.237 1.00 93.94 82 MET A O 1
ATOM 667 N N . LYS A 1 83 ? 0.256 11.899 -8.738 1.00 94.75 83 LYS A N 1
ATOM 668 C CA . LYS A 1 83 ? 0.049 11.532 -7.335 1.00 94.75 83 LYS A CA 1
ATOM 669 C C . LYS A 1 83 ? -0.609 12.660 -6.548 1.00 94.75 83 LYS A C 1
ATOM 671 O O . LYS A 1 83 ? -1.703 12.489 -6.024 1.00 94.75 83 LYS A O 1
ATOM 676 N N . PHE A 1 84 ? 0.010 13.839 -6.515 1.00 93.50 84 PHE A N 1
ATOM 677 C CA . PHE A 1 84 ? -0.508 14.963 -5.733 1.00 93.50 84 PHE A CA 1
ATOM 678 C C . PHE A 1 84 ? -1.751 15.600 -6.354 1.00 93.50 84 PHE A C 1
ATOM 680 O O . PHE A 1 84 ? -2.576 16.151 -5.630 1.00 93.50 84 PHE A O 1
ATOM 687 N N . ASN A 1 85 ? -1.948 15.506 -7.675 1.00 94.75 85 ASN A N 1
ATOM 688 C CA . ASN A 1 85 ? -3.220 15.915 -8.273 1.00 94.75 85 ASN A CA 1
ATOM 689 C C . ASN A 1 85 ? -4.363 14.971 -7.905 1.00 94.75 85 ASN A C 1
ATOM 691 O O . ASN A 1 85 ? -5.448 15.455 -7.603 1.00 94.75 85 ASN A O 1
ATOM 695 N N . PHE A 1 86 ? -4.124 13.661 -7.895 1.00 96.94 86 PHE A N 1
ATOM 696 C CA . PHE A 1 86 ? -5.115 12.685 -7.457 1.00 96.94 86 PHE A CA 1
ATOM 697 C C . PHE A 1 86 ? -5.444 12.855 -5.971 1.00 96.94 86 PHE A C 1
ATOM 699 O O . PHE A 1 86 ? -6.614 12.948 -5.614 1.00 96.94 86 PHE A O 1
ATOM 706 N N . LEU A 1 87 ? -4.434 13.025 -5.112 1.00 96.44 87 LEU A N 1
ATOM 707 C CA . LEU A 1 87 ? -4.642 13.226 -3.675 1.00 96.44 87 LEU A CA 1
ATOM 708 C C . LEU A 1 87 ? -5.486 14.467 -3.343 1.00 96.44 87 LEU A C 1
ATOM 710 O O . LEU A 1 87 ? -6.146 14.479 -2.315 1.00 96.44 87 LEU A O 1
ATOM 714 N N . LYS A 1 88 ? -5.558 15.489 -4.208 1.00 95.56 88 LYS A N 1
ATOM 715 C CA . LYS A 1 88 ? -6.479 16.631 -4.011 1.00 95.56 88 LYS A CA 1
ATOM 716 C C . LYS A 1 88 ? -7.962 16.244 -4.068 1.00 95.56 88 LYS A C 1
ATOM 718 O O . LYS A 1 88 ? -8.791 17.045 -3.646 1.00 95.56 88 LYS A O 1
ATOM 723 N N . SER A 1 89 ? -8.290 15.076 -4.621 1.00 96.69 89 SER A N 1
ATOM 724 C CA . SER A 1 89 ? -9.659 14.549 -4.667 1.00 96.69 89 SER A CA 1
ATOM 725 C C . SER A 1 89 ? -10.061 13.761 -3.418 1.00 96.69 89 SER A C 1
ATOM 727 O O . SER A 1 89 ? -11.242 13.483 -3.249 1.00 96.69 89 SER A O 1
ATOM 729 N N . ILE A 1 90 ? -9.102 13.438 -2.545 1.00 98.19 90 ILE A N 1
ATOM 730 C CA . ILE A 1 90 ? -9.317 12.694 -1.300 1.00 98.19 90 ILE A CA 1
ATOM 731 C C . ILE A 1 90 ? -9.461 13.681 -0.137 1.00 98.19 90 ILE A C 1
ATOM 733 O O . ILE A 1 90 ? -8.796 14.726 -0.129 1.00 98.19 90 ILE A O 1
ATOM 737 N N . ASP A 1 91 ? -10.296 13.374 0.864 1.00 97.94 91 ASP A N 1
ATOM 738 C CA . ASP A 1 91 ? -10.410 14.239 2.039 1.00 97.94 91 ASP A CA 1
ATOM 739 C C . ASP A 1 91 ? -9.048 14.371 2.733 1.00 97.94 91 ASP A C 1
ATOM 741 O O . ASP A 1 91 ? -8.342 13.401 3.028 1.00 97.94 91 ASP A O 1
ATOM 745 N N . LYS A 1 92 ? -8.657 15.616 3.013 1.00 96.94 92 LYS A N 1
ATOM 746 C CA . LYS A 1 92 ? -7.353 15.922 3.608 1.00 96.94 92 LYS A CA 1
ATOM 747 C C . LYS A 1 92 ? -7.163 15.245 4.967 1.00 96.94 92 LYS A C 1
ATOM 749 O O . LYS A 1 92 ? -6.022 14.987 5.349 1.00 96.94 92 LYS A O 1
ATOM 754 N N . ASN A 1 93 ? -8.231 15.021 5.725 1.00 97.44 93 ASN A N 1
ATOM 755 C CA . ASN A 1 93 ? -8.153 14.333 7.005 1.00 97.44 93 ASN A CA 1
ATOM 756 C C . ASN A 1 93 ? -7.865 12.850 6.792 1.00 97.44 93 ASN A C 1
ATOM 758 O O . ASN A 1 93 ? -6.921 12.375 7.409 1.00 97.44 93 ASN A O 1
ATOM 762 N N . THR A 1 94 ? -8.520 12.183 5.835 1.00 98.19 94 THR A N 1
ATOM 763 C CA . THR A 1 94 ? -8.165 10.807 5.446 1.00 98.19 94 THR A CA 1
ATOM 764 C C . THR A 1 94 ? -6.691 10.714 5.047 1.00 98.19 94 THR A C 1
ATOM 766 O O . THR A 1 94 ? -5.972 9.858 5.552 1.00 98.19 94 THR A O 1
ATOM 769 N N . ILE A 1 95 ? -6.180 11.636 4.220 1.00 97.81 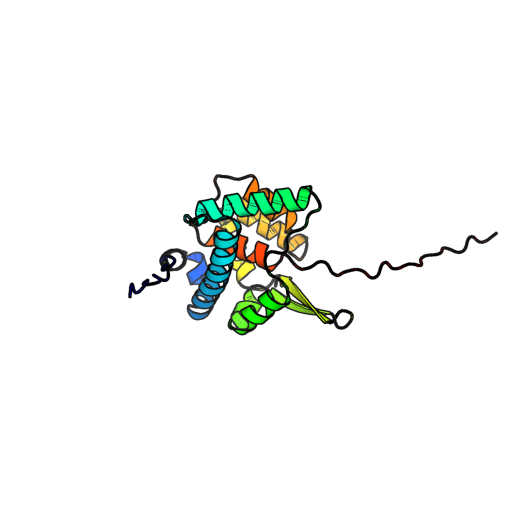95 ILE A N 1
ATOM 770 C CA . ILE A 1 95 ? -4.755 11.635 3.823 1.00 97.81 95 ILE A CA 1
ATOM 771 C C . ILE A 1 95 ? -3.832 11.722 5.043 1.00 97.81 95 ILE A C 1
ATOM 773 O O . ILE A 1 95 ? -2.828 11.014 5.103 1.00 97.81 95 ILE A O 1
ATOM 777 N N . LYS A 1 96 ? -4.162 12.572 6.025 1.00 97.50 96 LYS A N 1
ATOM 778 C CA . LYS A 1 96 ? -3.359 12.730 7.248 1.00 97.50 96 LYS A CA 1
ATOM 779 C C . LYS A 1 96 ? -3.307 11.461 8.086 1.00 97.50 96 LYS A C 1
ATOM 781 O O . LYS A 1 96 ? -2.346 11.303 8.830 1.00 97.50 96 LYS A O 1
ATOM 786 N N . GLU A 1 97 ? -4.280 10.565 7.970 1.00 98.12 97 GLU A N 1
ATOM 787 C CA . GLU A 1 97 ? -4.257 9.284 8.679 1.00 98.12 97 GLU A CA 1
ATOM 788 C C . GLU A 1 97 ? -3.212 8.302 8.136 1.00 98.12 97 GLU A C 1
ATOM 790 O O . GLU A 1 97 ? -2.889 7.316 8.801 1.00 98.12 97 GLU A O 1
ATOM 795 N N . PHE A 1 98 ? -2.645 8.599 6.965 1.00 97.75 98 PHE A N 1
ATOM 796 C CA . PHE A 1 98 ? -1.591 7.819 6.325 1.00 97.75 98 PHE A CA 1
ATOM 797 C C . PHE A 1 98 ? -0.275 8.591 6.23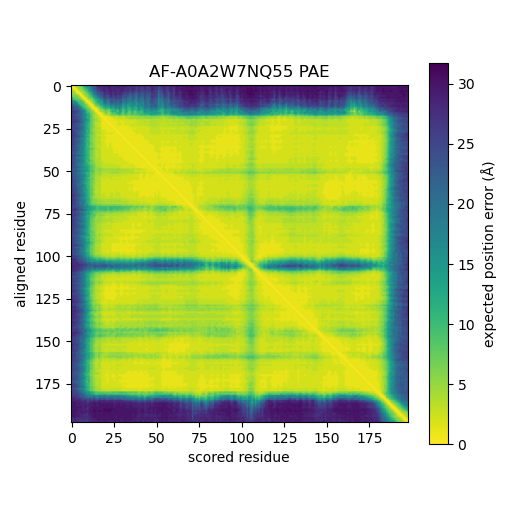4 1.00 97.75 98 PHE A C 1
ATOM 799 O O . PHE A 1 98 ? 0.771 8.055 6.595 1.00 97.75 98 PHE A O 1
ATOM 806 N N . TRP A 1 99 ? -0.301 9.847 5.776 1.00 96.19 99 TRP A N 1
ATOM 807 C CA . TRP A 1 99 ? 0.907 10.601 5.438 1.00 96.19 99 TRP A CA 1
ATOM 808 C C . TRP A 1 99 ? 0.880 12.060 5.891 1.00 96.19 99 TRP A C 1
ATOM 810 O O . TRP A 1 99 ? -0.151 12.729 5.967 1.00 96.19 99 TRP A O 1
ATOM 820 N N . HIS A 1 100 ? 2.076 12.599 6.083 1.00 93.31 100 HIS A N 1
ATOM 821 C CA . HIS A 1 100 ? 2.363 14.018 5.987 1.00 93.31 100 HIS A CA 1
ATOM 822 C C . HIS A 1 100 ? 2.834 14.350 4.569 1.00 93.31 100 HIS A C 1
ATOM 824 O O . HIS A 1 100 ? 3.718 13.688 4.029 1.00 93.31 100 HIS A O 1
ATOM 830 N N . ILE A 1 101 ? 2.274 15.413 3.985 1.00 90.75 101 ILE A N 1
ATOM 831 C CA . ILE A 1 101 ? 2.787 15.988 2.738 1.00 90.75 101 ILE A CA 1
ATOM 832 C C . ILE A 1 101 ? 3.884 16.984 3.114 1.00 90.75 101 ILE A C 1
ATOM 834 O O . ILE A 1 101 ? 3.601 18.051 3.666 1.00 90.75 101 ILE A O 1
ATOM 838 N N . HIS A 1 102 ? 5.135 16.622 2.850 1.00 85.88 102 HIS A N 1
ATOM 839 C CA . HIS A 1 102 ? 6.284 17.495 3.042 1.00 85.88 102 HIS A CA 1
ATOM 840 C C . HIS A 1 102 ? 6.576 18.264 1.755 1.00 85.88 102 HIS A C 1
ATOM 842 O O . HIS A 1 102 ? 6.647 17.679 0.679 1.00 85.88 102 HIS A O 1
ATOM 848 N N . HIS A 1 103 ? 6.764 19.579 1.864 1.00 80.31 103 HIS A N 1
ATOM 849 C CA . HIS A 1 103 ? 7.106 20.430 0.729 1.00 80.31 103 HIS A CA 1
ATOM 850 C C . HIS A 1 103 ? 8.550 20.917 0.860 1.00 80.31 103 HIS A C 1
ATOM 852 O O . HIS A 1 103 ? 8.857 21.757 1.713 1.00 80.31 103 HIS A O 1
ATOM 858 N N . SER A 1 104 ? 9.435 20.415 0.001 1.00 69.25 104 SER A N 1
ATOM 859 C CA . SER A 1 104 ? 10.818 20.881 -0.052 1.00 69.25 104 SER A CA 1
ATOM 860 C C . SER A 1 104 ? 10.896 22.184 -0.843 1.00 69.25 104 SER A C 1
ATOM 862 O O . SER A 1 104 ? 10.826 22.195 -2.075 1.00 69.25 104 SER A O 1
ATOM 864 N N . LYS A 1 105 ? 11.090 23.298 -0.125 1.00 63.03 105 LYS A N 1
ATOM 865 C CA . LYS A 1 105 ? 11.223 24.645 -0.712 1.00 63.03 105 LYS A CA 1
ATOM 866 C C . LYS A 1 105 ? 12.390 24.773 -1.695 1.00 63.03 105 LYS A C 1
ATOM 868 O O . LYS A 1 105 ? 12.364 25.649 -2.548 1.00 63.03 105 LYS A O 1
ATOM 873 N N . ASN A 1 106 ? 13.404 23.916 -1.576 1.00 58.53 106 ASN A N 1
ATOM 874 C CA . ASN A 1 106 ? 14.619 24.011 -2.384 1.00 58.53 106 ASN A CA 1
ATOM 875 C C . ASN A 1 106 ? 14.463 23.382 -3.776 1.00 58.53 106 ASN A C 1
ATOM 877 O O . ASN A 1 106 ? 15.251 23.686 -4.665 1.00 58.53 106 ASN A O 1
ATOM 881 N N . ILE A 1 107 ? 13.478 22.496 -3.965 1.00 59.03 107 ILE A N 1
ATOM 882 C CA . ILE A 1 107 ? 13.373 21.645 -5.166 1.00 59.03 107 ILE A CA 1
ATOM 883 C C . ILE A 1 107 ? 11.959 21.704 -5.776 1.00 59.03 107 ILE A C 1
ATOM 885 O O . ILE A 1 107 ? 11.692 21.050 -6.777 1.00 59.03 107 ILE A O 1
ATOM 889 N N . ASN A 1 108 ? 11.042 22.499 -5.201 1.00 62.12 108 ASN A N 1
ATOM 890 C CA . ASN A 1 108 ? 9.616 22.509 -5.564 1.00 62.12 108 ASN A CA 1
ATOM 891 C C . ASN A 1 108 ? 9.037 21.087 -5.652 1.00 62.12 108 ASN A C 1
ATOM 893 O O . ASN A 1 108 ? 8.265 20.774 -6.558 1.00 62.12 108 ASN A O 1
ATOM 897 N N . ASN A 1 109 ? 9.450 20.219 -4.726 1.00 71.75 109 ASN A N 1
ATOM 898 C CA . ASN A 1 109 ? 9.050 18.821 -4.715 1.00 71.75 109 ASN A CA 1
ATOM 899 C C . ASN A 1 109 ? 8.203 18.531 -3.478 1.00 71.75 109 ASN A C 1
ATOM 901 O O . ASN A 1 109 ? 8.527 18.970 -2.370 1.00 71.75 109 ASN A O 1
ATOM 905 N N . GLU A 1 110 ? 7.121 17.795 -3.692 1.00 84.19 110 GLU A N 1
ATOM 906 C CA . GLU A 1 110 ? 6.259 17.284 -2.636 1.00 84.19 110 GLU A CA 1
ATOM 907 C C . GLU A 1 110 ? 6.612 15.816 -2.382 1.00 84.19 110 GLU A C 1
ATOM 909 O O . GLU A 1 110 ? 6.853 15.047 -3.314 1.00 84.19 110 GLU A O 1
ATOM 914 N N . GLU A 1 111 ? 6.649 15.426 -1.114 1.00 87.19 111 GLU A N 1
ATOM 915 C CA . GLU A 1 111 ? 6.922 14.058 -0.685 1.00 87.19 111 GLU A CA 1
ATOM 916 C C . GLU A 1 111 ? 5.864 13.591 0.315 1.00 87.19 111 GLU A C 1
ATOM 918 O O . GLU A 1 111 ? 5.362 14.373 1.126 1.00 87.19 111 GLU A O 1
ATOM 923 N N . LEU A 1 112 ? 5.521 12.304 0.243 1.00 91.06 112 LEU A N 1
ATOM 924 C CA . LEU A 1 112 ? 4.700 11.633 1.242 1.00 91.06 112 LEU A CA 1
ATOM 925 C C . LEU A 1 112 ? 5.615 10.971 2.265 1.00 91.06 112 LEU A C 1
ATOM 927 O O . LEU A 1 112 ? 6.335 10.034 1.931 1.00 91.06 112 LEU A O 1
ATOM 931 N N . ILE A 1 113 ? 5.545 11.447 3.501 1.00 91.06 113 ILE A N 1
ATOM 932 C CA . ILE A 1 113 ? 6.214 10.844 4.655 1.00 91.06 113 ILE A CA 1
ATOM 933 C C . ILE A 1 113 ? 5.137 10.157 5.479 1.00 91.06 113 ILE A C 1
ATOM 935 O O . ILE A 1 113 ? 4.102 10.772 5.740 1.00 91.06 113 ILE A O 1
ATOM 939 N N . LEU A 1 114 ? 5.335 8.910 5.898 1.00 93.62 114 LEU A N 1
ATOM 940 C CA . LEU A 1 114 ? 4.324 8.218 6.692 1.00 93.62 114 LEU A CA 1
ATOM 941 C C . LEU A 1 114 ? 4.005 8.974 7.997 1.00 93.62 114 LEU A C 1
ATOM 943 O O . LEU A 1 114 ? 4.901 9.375 8.745 1.00 93.62 114 LEU A O 1
ATOM 947 N N . ASN A 1 115 ? 2.718 9.151 8.303 1.00 95.06 115 ASN A N 1
ATOM 948 C CA . ASN A 1 115 ? 2.292 9.666 9.598 1.00 95.06 115 ASN A CA 1
ATOM 949 C C . ASN A 1 115 ? 2.285 8.528 10.620 1.00 95.06 115 ASN A C 1
ATOM 951 O O . ASN A 1 115 ? 1.358 7.720 10.682 1.00 95.06 115 ASN A O 1
ATOM 955 N N . ARG A 1 116 ? 3.299 8.513 11.485 1.00 93.31 116 ARG A N 1
ATOM 956 C CA . ARG A 1 116 ? 3.448 7.482 12.521 1.00 93.31 116 ARG A CA 1
ATOM 957 C C . ARG A 1 116 ? 2.364 7.500 13.601 1.00 93.31 116 ARG A C 1
ATOM 959 O O . ARG A 1 116 ? 2.189 6.512 14.304 1.00 93.31 116 ARG A O 1
ATOM 966 N N . ASN A 1 117 ? 1.644 8.610 13.723 1.00 93.38 117 ASN A N 1
ATOM 967 C CA . ASN A 1 117 ? 0.529 8.763 14.655 1.00 93.38 117 ASN A CA 1
ATOM 968 C C . ASN A 1 117 ? -0.835 8.648 13.955 1.00 93.38 117 ASN A C 1
ATOM 970 O O . ASN A 1 117 ? -1.857 8.910 14.583 1.00 93.38 117 ASN A O 1
ATOM 974 N N . GLY A 1 118 ? -0.857 8.329 12.657 1.00 96.00 118 GLY A N 1
ATOM 975 C CA . GLY A 1 118 ? -2.086 8.173 11.887 1.00 96.00 118 GLY A CA 1
ATOM 976 C C . GLY A 1 118 ? -2.743 6.811 12.104 1.00 96.00 118 GLY A C 1
ATOM 977 O O . GLY A 1 118 ? -2.087 5.831 12.480 1.00 96.00 118 GLY A O 1
ATOM 978 N N . LYS A 1 119 ? -4.047 6.732 11.830 1.00 98.19 119 LYS A N 1
ATOM 979 C CA . LYS A 1 119 ? -4.828 5.491 11.947 1.00 98.19 119 LYS A CA 1
ATOM 980 C C . LYS A 1 119 ? -4.283 4.335 11.116 1.00 98.19 119 LYS A C 1
ATOM 982 O O . LYS A 1 119 ? -4.476 3.193 11.520 1.00 98.19 119 LYS A O 1
ATOM 987 N N . PHE A 1 120 ? -3.572 4.584 10.013 1.00 97.44 120 PHE A N 1
ATOM 988 C CA . PHE A 1 120 ? -2.964 3.505 9.230 1.00 97.44 120 PHE A CA 1
ATOM 989 C C . PHE A 1 120 ? -2.008 2.647 10.067 1.00 97.44 120 PHE A C 1
ATOM 991 O O . PHE A 1 120 ? -2.135 1.425 10.069 1.00 97.44 120 PHE A O 1
ATOM 998 N N . LEU A 1 121 ? -1.094 3.255 10.834 1.00 96.06 121 LEU A N 1
ATOM 999 C CA . LEU A 1 121 ? -0.203 2.464 11.688 1.00 96.06 121 LEU A CA 1
ATOM 1000 C C . LEU A 1 121 ? -0.945 1.790 12.841 1.00 96.06 121 LEU A C 1
ATOM 1002 O O . LEU A 1 121 ? -0.536 0.708 13.257 1.00 96.06 121 LEU A O 1
ATOM 1006 N N . ASN A 1 122 ? -2.042 2.378 13.326 1.00 97.31 122 ASN A N 1
ATOM 1007 C CA . ASN A 1 122 ? -2.908 1.696 14.285 1.00 97.31 122 ASN A CA 1
ATOM 1008 C C . ASN A 1 122 ? -3.553 0.446 13.661 1.00 97.31 122 ASN A C 1
ATOM 1010 O O . ASN A 1 122 ? -3.535 -0.617 14.266 1.00 97.31 122 ASN A O 1
ATOM 1014 N N . TYR A 1 123 ? -4.040 0.542 12.425 1.00 97.50 123 TYR A N 1
ATOM 1015 C CA . TYR A 1 123 ? -4.613 -0.583 11.685 1.00 97.50 123 TYR A CA 1
ATOM 1016 C C . TYR A 1 123 ? -3.600 -1.710 11.459 1.00 97.50 123 TYR A C 1
ATOM 1018 O O . TYR A 1 123 ? -3.882 -2.859 11.794 1.00 97.50 123 TYR A O 1
ATOM 1026 N N . ILE A 1 124 ? -2.385 -1.388 11.004 1.00 97.00 124 ILE A N 1
ATOM 1027 C CA . ILE A 1 124 ? -1.299 -2.373 10.868 1.00 97.00 124 ILE A CA 1
ATOM 1028 C C . ILE A 1 124 ? -0.981 -3.035 12.214 1.00 97.00 124 ILE A C 1
ATOM 1030 O O . ILE A 1 124 ? -0.836 -4.255 12.275 1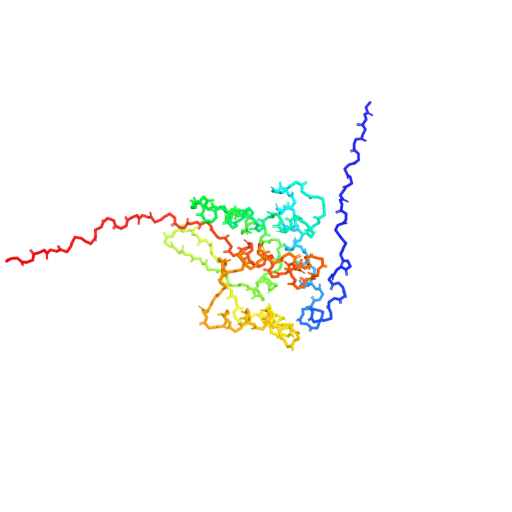.00 97.00 124 ILE A O 1
ATOM 1034 N N . LYS A 1 125 ? -0.893 -2.254 13.297 1.00 97.25 125 LYS A N 1
ATOM 1035 C CA . LYS A 1 125 ? -0.635 -2.773 14.645 1.00 97.25 125 LYS A CA 1
ATOM 1036 C C . LYS A 1 125 ? -1.715 -3.755 15.097 1.00 97.25 125 LYS A C 1
ATOM 1038 O O . LYS A 1 125 ? -1.391 -4.794 15.666 1.00 97.25 125 LYS A O 1
ATOM 1043 N N . GLU A 1 126 ? -2.984 -3.425 14.872 1.00 97.56 126 GLU A N 1
ATOM 1044 C CA . GLU A 1 126 ? -4.108 -4.275 15.266 1.00 97.56 126 GLU A CA 1
ATOM 1045 C C . GLU A 1 126 ? -4.127 -5.590 14.480 1.00 97.56 126 GLU A C 1
ATOM 1047 O O . GLU A 1 126 ? -4.237 -6.653 15.091 1.00 97.56 126 GLU A O 1
ATOM 1052 N N . ILE A 1 127 ? -3.887 -5.557 13.164 1.00 96.25 127 ILE A N 1
ATOM 1053 C CA . ILE A 1 127 ? -3.706 -6.779 12.359 1.00 96.25 127 ILE A CA 1
ATOM 1054 C C . ILE A 1 127 ? -2.514 -7.598 12.873 1.00 96.25 127 ILE A C 1
ATOM 1056 O O . ILE A 1 127 ? -2.610 -8.820 13.030 1.00 96.25 127 ILE A O 1
ATOM 1060 N N . GLY A 1 128 ? -1.414 -6.915 13.205 1.00 96.00 128 GLY A N 1
ATOM 1061 C CA . GLY A 1 128 ? -0.173 -7.501 13.709 1.00 96.00 128 GLY A CA 1
ATOM 1062 C C . GLY A 1 128 ? -0.336 -8.362 14.963 1.00 96.00 128 GLY A C 1
ATOM 1063 O O . GLY A 1 128 ? 0.439 -9.288 15.183 1.00 96.00 128 GLY A O 1
ATOM 1064 N N . LYS A 1 129 ? -1.392 -8.155 15.758 1.00 96.25 129 LYS A N 1
ATOM 1065 C CA . LYS A 1 129 ? -1.694 -9.021 16.913 1.00 96.25 129 LYS A CA 1
ATOM 1066 C C . LYS A 1 129 ? -1.959 -10.478 16.524 1.00 96.25 129 LYS A C 1
ATOM 1068 O O . LYS A 1 129 ? -1.804 -11.363 17.362 1.00 96.25 129 LYS A O 1
ATOM 1073 N N . SER A 1 130 ? -2.382 -10.715 15.283 1.00 93.62 130 SER A N 1
ATOM 1074 C CA . SER A 1 130 ? -2.724 -12.041 14.751 1.00 93.62 130 SER A CA 1
ATOM 1075 C C . SER A 1 130 ? -1.888 -12.461 13.539 1.00 93.62 130 SER A C 1
ATOM 1077 O O . SER A 1 130 ? -1.853 -13.646 13.214 1.00 93.62 130 SER A O 1
ATOM 1079 N N . ASP A 1 131 ? -1.187 -11.520 12.902 1.00 92.56 131 ASP A N 1
ATOM 1080 C CA . ASP A 1 131 ? -0.350 -11.760 11.729 1.00 92.56 131 ASP A CA 1
ATOM 1081 C C . ASP A 1 131 ? 1.073 -11.232 11.964 1.00 92.56 131 ASP A C 1
ATOM 1083 O O . ASP A 1 131 ? 1.312 -10.026 12.064 1.00 92.56 131 ASP A O 1
ATOM 1087 N N . SER A 1 132 ? 2.043 -12.147 12.036 1.00 91.12 132 SER A N 1
ATOM 1088 C CA . SER A 1 132 ? 3.433 -11.805 12.345 1.00 91.12 132 SER A CA 1
ATOM 1089 C C . SER A 1 132 ? 4.070 -10.873 11.315 1.00 91.12 132 SER A C 1
ATOM 1091 O O . SER A 1 132 ? 4.912 -10.062 11.680 1.00 91.12 132 SER A O 1
ATOM 1093 N N . ILE A 1 133 ? 3.658 -10.933 10.044 1.00 89.38 133 ILE A N 1
ATOM 1094 C CA . ILE A 1 133 ? 4.208 -10.057 9.000 1.00 89.38 133 ILE A CA 1
ATOM 1095 C C . ILE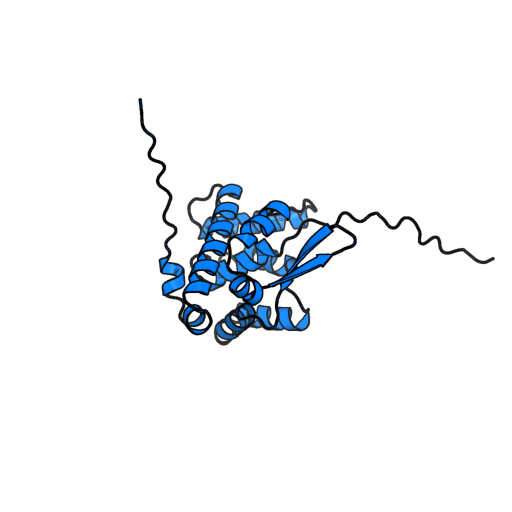 A 1 133 ? 3.819 -8.605 9.273 1.00 89.38 133 ILE A C 1
ATOM 1097 O O . ILE A 1 133 ? 4.656 -7.706 9.190 1.00 89.38 133 ILE A O 1
ATOM 1101 N N . PHE A 1 134 ? 2.553 -8.367 9.616 1.00 94.12 134 PHE A N 1
ATOM 1102 C CA . PHE A 1 134 ? 2.069 -7.024 9.936 1.00 94.12 134 PHE A CA 1
ATOM 1103 C C . PHE A 1 134 ? 2.667 -6.513 11.248 1.00 94.12 134 PHE A C 1
ATOM 1105 O O . PHE A 1 134 ? 2.971 -5.324 11.357 1.00 94.12 134 PHE A O 1
ATOM 1112 N N . ASN A 1 135 ? 2.905 -7.406 12.212 1.00 94.81 135 ASN A N 1
ATOM 1113 C CA . ASN A 1 135 ? 3.616 -7.071 13.442 1.00 94.81 135 ASN A CA 1
ATOM 1114 C C . ASN A 1 135 ? 5.048 -6.594 13.164 1.00 94.81 135 ASN A C 1
ATOM 1116 O O . ASN A 1 135 ? 5.448 -5.522 13.621 1.00 94.81 135 ASN A O 1
ATOM 1120 N N . ASP A 1 136 ? 5.802 -7.362 12.380 1.00 91.06 136 ASP A N 1
ATOM 1121 C CA . ASP A 1 136 ? 7.183 -7.032 12.031 1.00 91.06 136 ASP A CA 1
ATOM 1122 C C . ASP A 1 136 ? 7.244 -5.726 11.233 1.00 91.06 136 ASP A C 1
ATOM 1124 O O . ASP A 1 136 ? 8.075 -4.860 11.514 1.00 91.06 136 ASP A O 1
ATOM 1128 N N . PHE A 1 137 ? 6.314 -5.532 10.293 1.00 90.94 137 PHE A N 1
ATOM 1129 C CA . PHE A 1 137 ? 6.208 -4.288 9.535 1.00 90.94 137 PHE A CA 1
ATOM 1130 C C . PHE A 1 137 ? 5.914 -3.078 10.434 1.00 90.94 137 PHE A C 1
ATOM 1132 O O . PHE A 1 137 ? 6.539 -2.027 10.262 1.00 90.94 137 PHE A O 1
ATOM 1139 N N . TYR A 1 138 ? 5.003 -3.210 11.405 1.00 94.81 138 TYR A N 1
ATOM 1140 C CA . TYR A 1 138 ? 4.710 -2.151 12.374 1.00 94.81 138 TYR A CA 1
ATOM 1141 C C . TYR A 1 138 ? 5.962 -1.751 13.157 1.00 94.81 138 TYR A C 1
ATOM 1143 O O . TYR A 1 138 ? 6.333 -0.576 13.159 1.00 94.81 138 TYR A O 1
ATOM 1151 N N . HIS A 1 139 ? 6.640 -2.719 13.779 1.00 93.12 139 HIS A N 1
ATOM 1152 C CA . HIS A 1 139 ? 7.831 -2.454 14.586 1.00 93.12 139 HIS A CA 1
ATOM 1153 C C . HIS A 1 139 ? 8.954 -1.836 13.760 1.00 93.12 139 HIS A C 1
ATOM 1155 O O . HIS A 1 139 ? 9.488 -0.792 14.130 1.00 93.12 139 HIS A O 1
ATOM 1161 N N . PHE A 1 140 ? 9.231 -2.407 12.589 1.00 90.69 140 PHE A N 1
ATOM 1162 C CA . PHE A 1 140 ? 10.250 -1.886 11.690 1.00 90.69 140 PHE A CA 1
ATOM 1163 C C . PHE A 1 140 ? 9.965 -0.430 11.283 1.00 90.69 140 PHE A C 1
ATOM 1165 O O . PHE A 1 140 ? 10.865 0.410 11.277 1.00 90.69 140 PHE A O 1
ATOM 1172 N N . THR A 1 141 ? 8.710 -0.112 10.961 1.00 91.19 141 THR A N 1
ATOM 1173 C CA . THR A 1 141 ? 8.306 1.239 10.544 1.00 91.19 141 THR A CA 1
ATOM 1174 C C . THR A 1 141 ? 8.426 2.252 11.683 1.00 91.19 141 THR A C 1
ATOM 1176 O O . THR A 1 141 ? 8.840 3.393 11.465 1.00 91.19 141 THR A O 1
ATOM 1179 N N . ILE A 1 142 ? 8.090 1.850 12.912 1.00 91.88 142 ILE A N 1
ATOM 1180 C CA . ILE A 1 142 ? 8.274 2.692 14.099 1.00 91.88 142 ILE A CA 1
ATOM 1181 C C . ILE A 1 142 ? 9.762 2.979 14.334 1.00 91.88 142 ILE A C 1
ATOM 1183 O O . ILE A 1 142 ? 10.118 4.145 14.533 1.00 91.88 142 ILE A O 1
ATOM 1187 N N . ASP A 1 143 ? 10.610 1.953 14.241 1.00 89.25 143 ASP A N 1
ATOM 1188 C CA . ASP A 1 143 ? 12.048 2.046 14.508 1.00 89.25 143 ASP A CA 1
ATOM 1189 C C . ASP A 1 143 ? 12.793 2.871 13.446 1.00 89.25 143 ASP A C 1
ATOM 1191 O O . ASP A 1 143 ? 13.633 3.705 13.788 1.00 89.25 143 ASP A O 1
ATOM 1195 N N . MET A 1 144 ? 12.467 2.696 12.160 1.00 86.81 144 MET A N 1
ATOM 1196 C CA . MET A 1 144 ? 13.107 3.433 11.058 1.00 86.81 144 MET A CA 1
ATOM 1197 C C . MET A 1 144 ? 12.530 4.830 10.828 1.00 86.81 144 MET A C 1
ATOM 1199 O O . MET A 1 144 ? 13.154 5.663 10.173 1.00 86.81 144 MET A O 1
ATOM 1203 N N . GLY A 1 145 ? 11.338 5.105 11.353 1.00 85.06 145 GLY A N 1
ATOM 1204 C CA . GLY A 1 145 ? 10.671 6.392 11.201 1.00 85.06 145 GLY A CA 1
ATOM 1205 C C . GLY A 1 145 ? 9.872 6.566 9.904 1.00 85.06 145 GLY A C 1
ATOM 1206 O O . GLY A 1 145 ? 9.147 7.554 9.798 1.00 85.06 145 GLY A O 1
ATOM 1207 N N . ASP A 1 146 ? 9.970 5.627 8.961 1.00 85.38 146 ASP A N 1
ATOM 1208 C CA . ASP A 1 146 ? 9.202 5.564 7.711 1.00 85.38 146 ASP A CA 1
ATOM 1209 C C . ASP A 1 146 ? 9.188 4.117 7.169 1.00 85.38 146 ASP A C 1
ATOM 1211 O O . ASP A 1 146 ? 9.811 3.216 7.739 1.00 85.38 146 ASP A O 1
ATOM 1215 N N . ILE A 1 147 ? 8.479 3.873 6.066 1.00 87.12 147 ILE A N 1
ATOM 1216 C CA . ILE A 1 147 ? 8.365 2.543 5.462 1.00 87.12 147 ILE A CA 1
ATOM 1217 C C . ILE A 1 147 ? 9.641 2.132 4.711 1.00 87.12 147 ILE A C 1
ATOM 1219 O O . ILE A 1 147 ? 10.216 2.897 3.931 1.00 87.12 147 ILE A O 1
ATOM 1223 N N . TYR A 1 148 ? 10.039 0.863 4.837 1.00 87.75 148 TYR A N 1
ATOM 1224 C CA . TYR A 1 148 ? 11.108 0.285 4.015 1.00 87.75 148 TYR A CA 1
ATOM 1225 C C . TYR A 1 148 ? 10.572 -0.267 2.696 1.00 87.75 148 TYR A C 1
ATOM 1227 O O . TYR A 1 148 ? 10.275 -1.452 2.542 1.00 87.75 148 TYR A O 1
ATOM 1235 N N . LYS A 1 149 ? 10.462 0.642 1.723 1.00 90.19 149 LYS A N 1
ATOM 1236 C CA . LYS A 1 149 ? 9.879 0.418 0.388 1.00 90.19 149 LYS A CA 1
ATOM 1237 C C . LYS A 1 149 ? 10.512 -0.777 -0.332 1.00 90.19 149 LYS A C 1
ATOM 1239 O O . LYS A 1 149 ? 9.797 -1.655 -0.801 1.00 90.19 149 LYS A O 1
ATOM 1244 N N . ALA A 1 150 ? 11.846 -0.836 -0.371 1.00 91.19 150 ALA A N 1
ATOM 1245 C CA . ALA A 1 150 ? 12.580 -1.919 -1.026 1.00 91.19 150 ALA A CA 1
ATOM 1246 C C . ALA A 1 150 ? 12.297 -3.285 -0.379 1.00 91.19 150 ALA A C 1
ATOM 1248 O O . ALA A 1 150 ? 12.071 -4.264 -1.087 1.00 91.19 150 ALA A O 1
ATOM 1249 N N . GLY A 1 151 ? 12.242 -3.340 0.957 1.00 91.56 151 GLY A N 1
ATOM 1250 C CA . GLY A 1 151 ? 11.886 -4.559 1.680 1.00 91.56 151 GLY A CA 1
ATOM 1251 C C . GLY A 1 151 ? 10.462 -5.016 1.393 1.00 91.56 151 GLY A C 1
ATOM 1252 O O . GLY A 1 151 ? 10.259 -6.198 1.142 1.00 91.56 151 GLY A O 1
ATOM 1253 N N . LEU A 1 152 ? 9.494 -4.093 1.351 1.00 93.62 152 LEU A N 1
ATOM 1254 C CA . LEU A 1 152 ? 8.113 -4.415 0.978 1.00 93.62 152 LEU A CA 1
ATOM 1255 C C . LEU A 1 152 ? 8.003 -4.938 -0.458 1.00 93.62 152 LEU A C 1
ATOM 1257 O O . LEU A 1 152 ? 7.321 -5.932 -0.676 1.00 93.62 152 LEU A O 1
ATOM 1261 N N . ILE A 1 153 ? 8.691 -4.319 -1.423 1.00 96.12 153 ILE A N 1
ATOM 1262 C CA . ILE A 1 153 ? 8.711 -4.790 -2.820 1.00 96.12 153 ILE A CA 1
ATOM 1263 C C . ILE A 1 153 ? 9.241 -6.226 -2.892 1.00 96.12 153 ILE A C 1
ATOM 1265 O O . ILE A 1 153 ? 8.610 -7.087 -3.501 1.00 96.12 153 ILE A O 1
ATOM 1269 N N . ILE A 1 154 ? 10.376 -6.498 -2.239 1.00 95.12 154 ILE A N 1
ATOM 1270 C CA . ILE A 1 154 ? 10.982 -7.836 -2.203 1.00 95.12 154 ILE A CA 1
ATOM 1271 C C . ILE A 1 154 ? 10.053 -8.834 -1.506 1.00 95.12 154 ILE A C 1
ATOM 1273 O O . ILE A 1 154 ? 9.887 -9.951 -1.989 1.00 95.12 154 ILE A O 1
ATOM 1277 N N . TYR A 1 155 ? 9.444 -8.439 -0.389 1.00 94.12 155 TYR A N 1
ATOM 1278 C CA . TYR A 1 155 ? 8.520 -9.279 0.365 1.00 94.12 155 TYR A CA 1
ATOM 1279 C C . TYR A 1 155 ? 7.292 -9.661 -0.468 1.00 94.12 155 TYR A C 1
ATOM 1281 O O . TYR A 1 155 ? 6.971 -10.844 -0.563 1.00 94.12 155 TYR A O 1
ATOM 1289 N N . PHE A 1 156 ? 6.644 -8.682 -1.104 1.00 96.62 156 PHE A N 1
ATOM 1290 C CA . PHE A 1 156 ? 5.470 -8.923 -1.938 1.00 96.62 156 PHE A CA 1
ATOM 1291 C C . PHE A 1 156 ? 5.787 -9.782 -3.160 1.00 96.62 156 PHE A C 1
ATOM 1293 O O . PHE A 1 156 ? 5.007 -10.665 -3.491 1.00 96.62 156 PHE A O 1
ATOM 1300 N N . SER A 1 157 ? 6.938 -9.557 -3.792 1.00 96.44 157 SER A N 1
ATOM 1301 C CA . SER A 1 157 ? 7.372 -10.316 -4.967 1.00 96.44 157 SER A CA 1
ATOM 1302 C C . SER A 1 157 ? 7.793 -11.755 -4.641 1.00 96.44 157 SER A C 1
ATOM 1304 O O . SER A 1 157 ? 7.591 -12.654 -5.442 1.00 96.44 157 SER A O 1
ATOM 1306 N N . ASN A 1 158 ? 8.386 -12.010 -3.473 1.00 95.06 158 ASN A N 1
ATOM 1307 C CA . ASN A 1 158 ? 8.896 -13.345 -3.139 1.00 95.06 158 ASN A CA 1
ATOM 1308 C C . ASN A 1 158 ? 7.880 -14.231 -2.395 1.00 95.06 158 ASN A C 1
ATOM 1310 O O . ASN A 1 158 ? 8.226 -15.351 -2.012 1.00 95.06 158 ASN A O 1
ATOM 1314 N N . ASN A 1 159 ? 6.666 -13.743 -2.127 1.00 93.00 159 ASN A N 1
ATOM 1315 C CA . ASN A 1 159 ? 5.683 -14.462 -1.323 1.00 93.00 159 ASN A CA 1
ATOM 1316 C C . ASN A 1 159 ? 4.349 -14.655 -2.056 1.00 93.00 159 ASN A C 1
ATOM 1318 O O . ASN A 1 159 ? 3.362 -13.970 -1.788 1.00 93.00 159 ASN A O 1
ATOM 1322 N N . ASP A 1 160 ? 4.296 -15.698 -2.884 1.00 91.25 160 ASP A N 1
ATOM 1323 C CA . ASP A 1 160 ? 3.114 -16.107 -3.659 1.00 91.25 160 ASP A CA 1
ATOM 1324 C C . ASP A 1 160 ? 1.867 -16.410 -2.803 1.00 91.25 160 ASP A C 1
ATOM 1326 O O . ASP A 1 160 ? 0.752 -16.492 -3.319 1.00 91.25 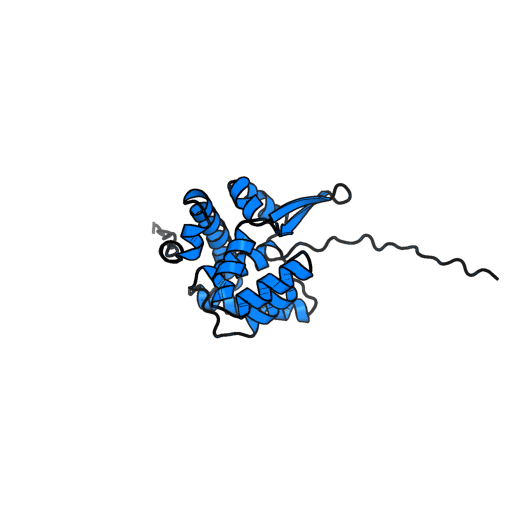160 ASP A O 1
ATOM 1330 N N . LYS A 1 161 ? 2.025 -16.601 -1.483 1.00 92.44 161 LYS A N 1
ATOM 1331 C CA . LYS A 1 161 ? 0.903 -16.873 -0.567 1.00 92.44 161 LYS A CA 1
ATOM 1332 C C . LYS A 1 161 ? 0.118 -15.619 -0.197 1.00 92.44 161 LYS A C 1
ATOM 1334 O O . LYS A 1 161 ? -0.954 -15.738 0.399 1.00 92.44 161 LYS A O 1
ATOM 1339 N N . ILE A 1 162 ? 0.637 -14.431 -0.501 1.00 94.69 162 ILE A N 1
ATOM 1340 C CA . ILE A 1 162 ? -0.066 -13.184 -0.218 1.00 94.69 162 ILE A CA 1
ATOM 1341 C C . ILE A 1 162 ? -1.328 -13.134 -1.067 1.00 94.69 162 ILE A C 1
ATOM 1343 O O . ILE A 1 162 ? -1.292 -13.192 -2.294 1.00 94.69 162 ILE A O 1
ATOM 1347 N N . ASN A 1 163 ? -2.462 -13.024 -0.385 1.00 95.06 163 ASN A N 1
ATOM 1348 C CA . ASN A 1 163 ? -3.747 -12.865 -1.032 1.00 95.06 163 ASN A CA 1
ATOM 1349 C C . ASN A 1 163 ? -4.101 -11.379 -1.076 1.00 95.06 163 ASN A C 1
ATOM 1351 O O . ASN A 1 163 ? -4.639 -10.827 -0.113 1.00 95.06 163 ASN A O 1
ATOM 1355 N N . PHE A 1 164 ? -3.833 -10.733 -2.204 1.00 95.69 164 PHE A N 1
ATOM 1356 C CA . PHE A 1 164 ? -4.277 -9.374 -2.486 1.00 95.69 164 PHE A CA 1
ATOM 1357 C C . PHE A 1 164 ? -5.778 -9.302 -2.770 1.00 95.69 164 PHE A C 1
ATOM 1359 O O . PHE A 1 164 ? -6.238 -8.268 -3.214 1.00 95.69 164 PHE A O 1
ATOM 1366 N N . ASN A 1 165 ? -6.581 -10.343 -2.519 1.00 93.88 165 ASN A N 1
ATOM 1367 C CA . ASN A 1 165 ? -8.025 -10.172 -2.335 1.00 93.88 165 ASN A CA 1
ATOM 1368 C C . ASN A 1 165 ? -8.420 -9.761 -0.917 1.00 93.88 165 ASN A C 1
ATOM 1370 O O . ASN A 1 165 ? -9.589 -9.474 -0.682 1.00 93.88 165 ASN A O 1
ATOM 1374 N N . LEU A 1 166 ? -7.463 -9.713 0.009 1.00 93.06 166 LEU A N 1
ATOM 1375 C CA . LEU A 1 166 ? -7.672 -9.240 1.371 1.00 93.06 166 LEU A CA 1
ATOM 1376 C C . LEU A 1 166 ? -7.359 -7.742 1.471 1.00 93.06 166 LEU A C 1
ATOM 1378 O O . LEU A 1 166 ? -6.352 -7.274 0.927 1.00 93.06 166 LEU A O 1
ATOM 1382 N N . ALA A 1 167 ? -8.213 -7.004 2.181 1.00 92.69 167 ALA A N 1
ATOM 1383 C CA . ALA A 1 167 ? -8.118 -5.553 2.319 1.00 92.69 167 ALA A CA 1
ATOM 1384 C C . ALA A 1 167 ? -6.767 -5.118 2.901 1.00 92.69 167 ALA A C 1
ATOM 1386 O O . ALA A 1 167 ? -6.108 -4.259 2.316 1.00 92.69 167 ALA A O 1
ATOM 1387 N N . GLN A 1 168 ? -6.299 -5.773 3.966 1.00 94.25 168 GLN A N 1
ATOM 1388 C CA . GLN A 1 168 ? -5.036 -5.446 4.627 1.00 94.25 168 GLN A CA 1
ATOM 1389 C C . GLN A 1 168 ? -3.826 -5.506 3.688 1.00 94.25 168 GLN A C 1
ATOM 1391 O O . GLN A 1 168 ? -2.958 -4.632 3.726 1.00 94.25 168 GLN A O 1
ATOM 1396 N N . ASN A 1 169 ? -3.796 -6.494 2.787 1.00 95.56 169 ASN A N 1
ATOM 1397 C CA . ASN A 1 169 ? -2.708 -6.660 1.828 1.00 95.56 169 ASN A CA 1
ATOM 1398 C C . ASN A 1 169 ? -2.773 -5.589 0.734 1.00 95.56 169 ASN A C 1
ATOM 1400 O O . ASN A 1 169 ? -1.743 -5.007 0.396 1.00 95.56 169 ASN A O 1
ATOM 1404 N N . ARG A 1 170 ? -3.974 -5.278 0.214 1.00 95.81 170 ARG A N 1
ATOM 1405 C CA . ARG A 1 170 ? -4.151 -4.189 -0.766 1.00 95.81 170 ARG A CA 1
ATOM 1406 C C . ARG A 1 170 ? -3.832 -2.821 -0.171 1.00 95.81 170 ARG A C 1
ATOM 1408 O O . ARG A 1 170 ? -3.192 -2.021 -0.839 1.00 95.81 170 ARG A O 1
ATOM 1415 N N . ILE A 1 171 ? -4.226 -2.552 1.076 1.00 96.81 171 ILE A N 1
ATOM 1416 C CA . ILE A 1 171 ? -3.918 -1.288 1.762 1.00 96.81 171 ILE A CA 1
ATOM 1417 C C . ILE A 1 171 ? -2.404 -1.139 1.927 1.00 96.81 171 ILE A C 1
ATOM 1419 O O . ILE A 1 171 ? -1.855 -0.094 1.583 1.00 96.81 171 ILE A O 1
ATOM 1423 N N . LEU A 1 172 ? -1.707 -2.179 2.397 1.00 96.25 172 LEU A N 1
ATOM 1424 C CA . LEU A 1 172 ? -0.251 -2.129 2.545 1.00 96.25 172 LEU A CA 1
ATOM 1425 C C . LEU A 1 172 ? 0.462 -1.964 1.190 1.00 96.25 172 LEU A C 1
ATOM 1427 O O . LEU A 1 172 ? 1.413 -1.188 1.086 1.00 96.25 172 LEU A O 1
ATOM 1431 N N . ALA A 1 173 ? -0.018 -2.637 0.139 1.00 97.25 173 ALA A N 1
ATOM 1432 C CA . ALA A 1 173 ? 0.495 -2.479 -1.222 1.00 97.25 173 ALA A CA 1
ATOM 1433 C C . ALA A 1 173 ? 0.268 -1.062 -1.772 1.00 97.25 173 ALA A C 1
ATOM 1435 O O . ALA A 1 173 ? 1.193 -0.465 -2.323 1.00 97.25 173 ALA A O 1
ATOM 1436 N N . MET A 1 174 ? -0.926 -0.501 -1.572 1.00 97.75 174 MET A N 1
ATOM 1437 C CA . MET A 1 174 ? -1.262 0.880 -1.922 1.00 97.75 174 MET A CA 1
ATOM 1438 C C . MET A 1 174 ? -0.318 1.858 -1.222 1.00 97.75 174 MET A C 1
ATOM 1440 O O . MET A 1 174 ? 0.281 2.706 -1.885 1.00 97.75 174 MET A O 1
ATOM 1444 N N . VAL A 1 175 ? -0.076 1.683 0.081 1.00 97.00 175 VAL A N 1
ATOM 1445 C CA . VAL A 1 175 ? 0.870 2.532 0.815 1.00 97.00 175 VAL A CA 1
ATOM 1446 C C . VAL A 1 175 ? 2.284 2.410 0.260 1.00 97.00 175 VAL A C 1
ATOM 1448 O O . VAL A 1 175 ? 2.933 3.428 0.019 1.00 97.00 175 VAL A O 1
ATOM 1451 N N . CYS A 1 176 ? 2.739 1.187 -0.020 1.00 96.00 176 CYS A N 1
ATOM 1452 C CA . CYS A 1 176 ? 4.030 0.950 -0.658 1.00 96.00 176 CYS A CA 1
ATOM 1453 C C . CYS A 1 176 ? 4.148 1.729 -1.977 1.00 96.00 176 CYS A C 1
ATOM 1455 O O . CYS A 1 176 ? 5.076 2.520 -2.135 1.00 96.00 176 CYS A O 1
ATOM 1457 N N . ILE A 1 177 ? 3.181 1.567 -2.884 1.00 97.00 177 ILE A N 1
ATOM 1458 C CA . ILE A 1 177 ? 3.181 2.159 -4.228 1.00 97.00 177 ILE A CA 1
ATOM 1459 C C . ILE A 1 177 ? 3.142 3.691 -4.180 1.00 97.00 177 ILE A C 1
ATOM 1461 O O . ILE A 1 177 ? 3.919 4.343 -4.882 1.00 97.00 177 ILE A O 1
ATOM 1465 N N . PHE A 1 178 ? 2.293 4.284 -3.336 1.00 95.81 178 PHE A N 1
ATOM 1466 C CA . PHE A 1 178 ? 2.222 5.741 -3.174 1.00 95.81 178 PHE A CA 1
ATOM 1467 C C . PHE A 1 178 ? 3.514 6.336 -2.616 1.00 95.81 178 PHE A C 1
ATOM 1469 O O . PHE A 1 178 ? 3.899 7.453 -2.979 1.00 95.81 178 PHE A O 1
ATOM 1476 N N . SER A 1 179 ? 4.214 5.589 -1.771 1.00 91.94 179 SER A N 1
ATOM 1477 C CA . SER A 1 179 ? 5.479 6.015 -1.189 1.00 91.94 179 SER A CA 1
ATOM 1478 C C . SER A 1 179 ? 6.663 5.912 -2.154 1.00 91.94 179 SER A C 1
ATOM 1480 O O . SER A 1 179 ? 7.692 6.530 -1.889 1.00 91.94 179 SER A O 1
ATOM 1482 N N . ILE A 1 180 ? 6.561 5.201 -3.281 1.00 91.56 180 ILE A N 1
ATOM 1483 C CA . ILE A 1 180 ? 7.603 5.201 -4.324 1.00 91.56 180 ILE A CA 1
ATOM 1484 C C . ILE A 1 180 ? 7.582 6.573 -5.021 1.00 91.56 180 ILE A C 1
ATOM 1486 O O . ILE A 1 180 ? 6.585 6.962 -5.638 1.00 91.56 180 ILE A O 1
ATOM 1490 N N . SER A 1 181 ? 8.647 7.356 -4.854 1.00 85.12 181 SER A N 1
ATOM 1491 C CA . SER A 1 181 ? 8.757 8.743 -5.320 1.00 85.12 181 SER A CA 1
ATOM 1492 C C . SER A 1 181 ? 9.769 8.875 -6.451 1.00 85.12 181 SER A C 1
ATOM 1494 O O . SER A 1 181 ? 10.672 8.059 -6.603 1.00 85.12 181 SER A O 1
ATOM 1496 N N . GLU A 1 182 ? 9.599 9.916 -7.264 1.00 82.12 182 GLU A N 1
ATOM 1497 C CA . GLU A 1 182 ? 10.617 10.309 -8.235 1.00 82.12 182 GLU A CA 1
ATOM 1498 C C . GLU A 1 182 ? 11.933 10.604 -7.514 1.00 82.12 182 GLU A C 1
ATOM 1500 O O . GLU A 1 182 ? 11.936 11.282 -6.480 1.00 82.12 182 GLU A O 1
ATOM 1505 N N . GLU A 1 183 ? 13.046 10.114 -8.065 1.00 68.75 183 GLU A N 1
ATOM 1506 C CA . GLU A 1 183 ? 14.360 10.499 -7.572 1.00 68.75 183 GLU A CA 1
ATOM 1507 C C . GLU A 1 183 ? 14.479 12.020 -7.611 1.00 68.75 183 GLU A C 1
ATOM 1509 O O . GLU A 1 183 ? 14.236 12.674 -8.633 1.00 68.75 183 GLU A O 1
ATOM 1514 N N . ILE A 1 184 ? 14.900 12.593 -6.489 1.00 60.50 184 ILE A N 1
ATOM 1515 C CA . ILE A 1 184 ? 15.393 13.956 -6.487 1.00 60.50 184 ILE A CA 1
ATOM 1516 C C . ILE A 1 184 ? 16.653 13.911 -7.341 1.00 60.50 184 ILE A C 1
ATOM 1518 O O . ILE A 1 184 ? 17.676 13.401 -6.888 1.00 60.50 184 ILE A O 1
ATOM 1522 N N . LYS A 1 185 ? 16.582 14.409 -8.582 1.00 48.62 185 LYS A N 1
ATOM 1523 C CA . LYS A 1 185 ? 17.779 14.633 -9.394 1.00 48.62 185 LYS A CA 1
ATOM 1524 C C . LYS A 1 185 ? 18.706 15.521 -8.582 1.00 48.62 185 LYS A C 1
ATOM 1526 O O . LYS A 1 185 ? 18.506 16.733 -8.504 1.00 48.62 185 LYS A O 1
ATOM 1531 N N . GLY A 1 186 ? 19.698 14.904 -7.951 1.00 43.22 186 GLY A N 1
ATOM 1532 C CA . GLY A 1 186 ? 20.782 15.627 -7.333 1.00 43.22 186 GLY A CA 1
ATOM 1533 C C . GLY A 1 186 ? 21.426 16.461 -8.426 1.00 43.22 186 GLY A C 1
ATOM 1534 O O . GLY A 1 186 ? 21.902 15.927 -9.428 1.00 43.22 186 GLY A O 1
ATOM 1535 N N . GLN A 1 187 ? 21.483 17.776 -8.228 1.00 36.78 187 GLN A N 1
ATOM 1536 C CA . GLN A 1 187 ? 22.718 18.435 -8.606 1.00 36.78 187 GLN A CA 1
ATOM 1537 C C . GLN A 1 187 ? 23.801 17.667 -7.857 1.00 36.78 187 GLN A C 1
ATOM 1539 O O . GLN A 1 187 ? 23.820 17.654 -6.625 1.00 36.78 187 GLN A O 1
ATOM 1544 N N . ILE A 1 188 ? 24.620 16.934 -8.607 1.00 38.66 188 ILE A N 1
ATOM 1545 C CA . ILE A 1 188 ? 25.900 16.448 -8.121 1.00 38.66 188 ILE A CA 1
ATOM 1546 C C . ILE A 1 188 ? 26.529 17.656 -7.430 1.00 38.66 188 ILE A C 1
ATOM 1548 O O . ILE A 1 188 ? 26.729 18.692 -8.066 1.00 38.66 188 ILE A O 1
ATOM 1552 N N . ILE A 1 189 ? 26.762 17.562 -6.122 1.00 40.25 189 ILE A N 1
ATOM 1553 C CA . ILE A 1 189 ? 27.599 18.531 -5.426 1.00 40.25 189 ILE A CA 1
ATOM 1554 C C . ILE A 1 189 ? 29.015 18.267 -5.947 1.00 40.25 189 ILE A C 1
ATOM 1556 O O . ILE A 1 189 ? 29.801 17.543 -5.341 1.00 40.25 189 ILE A O 1
ATOM 1560 N N . GLU A 1 190 ? 29.331 18.801 -7.125 1.00 41.38 190 GLU A N 1
ATOM 1561 C CA . GLU A 1 190 ? 30.705 19.021 -7.547 1.00 41.38 190 GLU A CA 1
ATOM 1562 C C . GLU A 1 190 ? 31.264 20.103 -6.627 1.00 41.38 190 GLU A C 1
ATOM 1564 O O . GLU A 1 190 ? 31.105 21.290 -6.890 1.00 41.38 190 GLU A O 1
ATOM 1569 N N . SER A 1 191 ? 31.814 19.689 -5.483 1.00 40.69 191 SER A N 1
ATOM 1570 C CA . SER A 1 191 ? 32.954 20.296 -4.774 1.00 40.69 191 SER A CA 1
ATOM 1571 C C . SER A 1 191 ? 32.913 19.963 -3.281 1.00 40.69 191 SER A C 1
ATOM 1573 O O . SER A 1 191 ? 32.482 20.741 -2.437 1.00 40.69 191 SER A O 1
ATOM 1575 N N . ILE A 1 192 ? 33.489 18.816 -2.927 1.00 41.44 192 ILE A N 1
ATOM 1576 C CA . ILE A 1 192 ? 34.363 18.785 -1.752 1.00 41.44 192 ILE A CA 1
ATOM 1577 C C . ILE A 1 192 ? 35.769 18.569 -2.300 1.00 41.44 192 ILE A C 1
ATOM 1579 O O . ILE A 1 192 ? 36.311 17.467 -2.298 1.00 41.44 192 ILE A O 1
ATOM 1583 N N . THR A 1 193 ? 36.347 19.639 -2.838 1.00 42.00 193 THR A N 1
ATOM 1584 C CA . THR A 1 193 ? 37.794 19.721 -3.002 1.00 42.00 193 THR A CA 1
ATOM 1585 C C . THR A 1 193 ? 38.352 19.929 -1.601 1.00 42.00 193 THR A C 1
ATOM 1587 O O . THR A 1 193 ? 38.254 21.021 -1.048 1.00 42.00 193 THR A O 1
ATOM 1590 N N . ILE A 1 194 ? 38.872 18.869 -0.985 1.00 44.84 194 ILE A N 1
ATOM 1591 C CA . ILE A 1 194 ? 39.655 18.992 0.246 1.00 44.84 194 ILE A CA 1
ATOM 1592 C C . ILE A 1 194 ? 40.976 19.662 -0.162 1.00 44.84 194 ILE A C 1
ATOM 1594 O O . ILE A 1 194 ? 41.697 19.082 -0.978 1.00 44.84 194 ILE A O 1
ATOM 1598 N N . PRO A 1 195 ? 41.320 20.861 0.340 1.00 44.69 195 PRO A N 1
ATOM 1599 C CA . PRO A 1 195 ? 42.641 21.408 0.101 1.00 44.69 195 PRO A CA 1
ATOM 1600 C C . PRO A 1 195 ? 43.656 20.546 0.852 1.00 44.69 195 PRO A C 1
ATOM 1602 O O . PRO A 1 195 ? 43.627 20.439 2.079 1.00 44.69 195 PRO A O 1
ATOM 1605 N N . SER A 1 196 ? 44.546 19.907 0.100 1.00 44.50 196 SER A N 1
ATOM 1606 C CA . SER A 1 196 ? 45.760 19.294 0.621 1.00 44.50 196 SER A CA 1
ATOM 1607 C C . SER A 1 196 ? 46.688 20.404 1.112 1.00 44.50 196 SER A C 1
ATOM 1609 O O . SER A 1 196 ? 47.299 21.100 0.300 1.00 44.50 196 SER A O 1
ATOM 1611 N N . ASN A 1 197 ? 46.781 20.585 2.427 1.00 52.84 197 ASN A N 1
ATOM 1612 C CA . ASN A 1 197 ? 47.827 21.411 3.019 1.00 52.84 197 ASN A CA 1
ATOM 1613 C C . ASN A 1 197 ? 49.160 20.650 2.933 1.00 52.84 197 ASN A C 1
ATOM 1615 O O . ASN A 1 197 ? 49.311 19.602 3.565 1.00 52.84 197 ASN A O 1
ATOM 1619 N N . HIS A 1 198 ? 50.093 21.189 2.147 1.00 48.12 198 HIS A N 1
ATOM 1620 C CA . HIS A 1 198 ? 51.532 20.969 2.284 1.00 48.12 198 HIS A CA 1
ATOM 1621 C C . HIS A 1 198 ? 52.150 22.175 2.986 1.00 4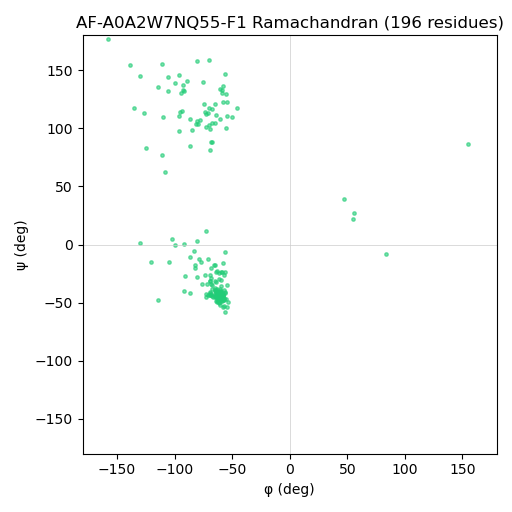8.12 198 HIS A C 1
ATOM 1623 O O . HIS A 1 198 ? 51.717 23.308 2.671 1.00 48.12 198 HIS A O 1
#

Radius of gyration: 19.1 Å; Cα contacts (8 Å, |Δi|>4): 191; chains: 1; bounding box: 74×42×53 Å

Organism: NCBI:txid990

Foldseek 3Di:
DDDDDPPPPPDPLVQQVPPPLNPVLDDPLLSVLLVVLLVVVLCLLCVVQVDPDSQVSLLVSLLVQLVCVVVVNHDQSAAQVRLVVSCVVGPPLSLLLFFDFDQDPVQRGTATFGNLPHSLLVSLCVVCVPDVVSVVQSVVCVVVVGGPLNVLSCVSNVDSPDGPSHSNSSSVSSSSNSNRYDDPPDPPPPDPPPDDDD

Mean predicted aligned error: 8.46 Å